Protein AF-A0A6J2KM36-F1 (afdb_monomer)

Structure (mmCIF, N/CA/C/O backbone):
data_AF-A0A6J2KM36-F1
#
_entry.id   AF-A0A6J2KM36-F1
#
loop_
_atom_site.group_PDB
_atom_site.id
_atom_site.type_symbol
_atom_site.label_atom_id
_atom_site.label_alt_id
_atom_site.label_comp_id
_atom_site.label_asym_id
_atom_site.label_entity_id
_atom_site.label_seq_id
_atom_site.pdbx_PDB_ins_code
_atom_site.Cartn_x
_atom_site.Cartn_y
_atom_site.Cartn_z
_atom_site.occupancy
_atom_site.B_iso_or_equiv
_atom_site.auth_seq_id
_atom_site.auth_comp_id
_atom_site.auth_asym_id
_atom_site.auth_atom_id
_atom_site.pdbx_PDB_model_num
ATOM 1 N N . MET A 1 1 ? 11.537 28.402 13.651 1.00 36.12 1 MET A N 1
ATOM 2 C CA . MET A 1 1 ? 11.525 27.582 14.884 1.00 36.12 1 MET A CA 1
ATOM 3 C C . MET A 1 1 ? 11.845 26.136 14.525 1.00 36.12 1 MET A C 1
ATOM 5 O O . MET A 1 1 ? 11.085 25.515 13.798 1.00 36.12 1 MET A O 1
ATOM 9 N N . ARG A 1 2 ? 13.004 25.623 14.950 1.00 32.69 2 ARG A N 1
ATOM 10 C CA . ARG A 1 2 ? 13.458 24.250 14.680 1.00 32.69 2 ARG A CA 1
ATOM 11 C C . ARG A 1 2 ? 12.928 23.368 15.813 1.00 32.69 2 ARG A C 1
ATOM 13 O O . ARG A 1 2 ? 13.371 23.542 16.944 1.00 32.69 2 ARG A O 1
ATOM 20 N N . MET A 1 3 ? 11.950 22.499 15.541 1.00 36.47 3 MET A N 1
ATOM 21 C CA . MET A 1 3 ? 11.419 21.576 16.553 1.00 36.47 3 MET A CA 1
ATOM 22 C C . MET A 1 3 ? 12.573 20.721 17.095 1.00 36.47 3 MET A C 1
ATOM 24 O O . MET A 1 3 ? 13.197 19.965 16.347 1.00 36.47 3 MET A O 1
ATOM 28 N N . LYS A 1 4 ? 12.895 20.873 18.385 1.00 36.31 4 LYS A N 1
ATOM 29 C CA . LYS A 1 4 ? 13.800 19.963 19.088 1.00 36.31 4 LYS A CA 1
ATOM 30 C C . LYS A 1 4 ? 13.079 18.619 19.170 1.00 36.31 4 LYS A C 1
ATOM 32 O O . LYS A 1 4 ? 12.134 18.476 19.932 1.00 36.31 4 LYS A O 1
ATOM 37 N N . ARG A 1 5 ? 13.494 17.653 18.349 1.00 48.47 5 ARG A N 1
ATOM 38 C CA . ARG A 1 5 ? 13.103 16.252 18.528 1.00 48.47 5 ARG A CA 1
ATOM 39 C C . ARG A 1 5 ? 13.723 15.800 19.847 1.00 48.47 5 ARG A C 1
ATOM 41 O O . ARG A 1 5 ? 14.946 15.679 19.924 1.00 48.47 5 ARG A O 1
ATOM 48 N N . GLU A 1 6 ? 12.904 15.609 20.874 1.00 46.81 6 GLU A N 1
ATOM 49 C CA . GLU A 1 6 ? 13.323 14.866 22.058 1.00 46.81 6 GLU A CA 1
ATOM 50 C C . GLU A 1 6 ? 13.788 13.491 21.580 1.00 46.81 6 GLU A C 1
ATOM 52 O O . GLU A 1 6 ? 13.043 12.744 20.946 1.00 46.81 6 GLU A O 1
ATOM 57 N N . ARG A 1 7 ? 15.074 13.197 21.785 1.00 50.12 7 ARG A N 1
ATOM 58 C CA . ARG A 1 7 ? 15.614 11.864 21.538 1.00 50.12 7 ARG A CA 1
ATOM 59 C C . ARG A 1 7 ? 15.091 10.976 22.658 1.00 50.12 7 ARG A C 1
ATOM 61 O O . ARG A 1 7 ? 15.752 10.834 23.681 1.00 50.12 7 ARG A O 1
ATOM 68 N N . SER A 1 8 ? 13.898 10.417 22.479 1.00 61.66 8 SER A N 1
ATOM 69 C CA . SER A 1 8 ? 13.465 9.257 23.253 1.00 61.66 8 SER A CA 1
ATOM 70 C C . SER A 1 8 ? 14.595 8.229 23.173 1.00 61.66 8 SER A C 1
ATOM 72 O O . SER A 1 8 ? 15.086 7.953 22.076 1.00 61.66 8 SER A O 1
ATOM 74 N N . GLN A 1 9 ? 15.086 7.753 24.321 1.00 61.28 9 GLN A N 1
ATOM 75 C CA . GLN A 1 9 ? 16.154 6.754 24.364 1.00 61.28 9 GLN A CA 1
ATOM 76 C C . GLN A 1 9 ? 15.797 5.606 23.416 1.00 61.28 9 GLN A C 1
ATOM 78 O O . GLN A 1 9 ? 14.702 5.051 23.512 1.00 61.28 9 GLN A O 1
ATOM 83 N N . CYS A 1 10 ? 16.701 5.276 22.487 1.00 57.75 10 CYS A N 1
ATOM 84 C CA . CYS A 1 10 ? 16.553 4.074 21.679 1.00 57.75 10 CYS A CA 1
ATOM 85 C C . CYS A 1 10 ? 16.536 2.887 22.640 1.00 57.75 10 CYS A C 1
ATOM 87 O O . CYS A 1 10 ? 17.570 2.537 23.208 1.00 57.75 10 CYS A O 1
ATOM 89 N N . LYS A 1 11 ? 15.354 2.310 22.853 1.00 67.69 11 LYS A N 1
ATOM 90 C CA . LYS A 1 11 ? 15.202 1.080 23.617 1.00 67.69 11 LYS A CA 1
ATOM 91 C C . LYS A 1 11 ? 15.890 -0.031 22.826 1.00 67.69 11 LYS A C 1
ATOM 93 O O . LYS A 1 11 ? 15.575 -0.251 21.660 1.00 67.69 11 LYS A O 1
ATOM 98 N N . THR A 1 12 ? 16.875 -0.676 23.435 1.00 72.69 12 THR A N 1
ATOM 99 C CA . THR A 1 12 ? 17.609 -1.808 22.858 1.00 72.69 12 THR A CA 1
ATOM 100 C C . THR A 1 12 ? 17.237 -3.063 23.641 1.00 72.69 12 THR A C 1
ATOM 102 O O . THR A 1 12 ? 17.478 -3.107 24.845 1.00 72.69 12 THR A O 1
ATOM 105 N N . GLY A 1 13 ? 16.637 -4.062 22.990 1.00 80.44 13 GLY A N 1
ATOM 106 C CA . GLY A 1 13 ? 16.165 -5.292 23.634 1.00 80.44 13 GLY A CA 1
ATOM 107 C C . GLY A 1 13 ? 15.285 -6.145 22.713 1.00 80.44 13 GLY A C 1
ATOM 108 O O . GLY A 1 13 ? 15.140 -5.834 21.531 1.00 80.44 13 GLY A O 1
ATOM 109 N N . LEU A 1 14 ? 14.718 -7.227 23.257 1.00 80.31 14 LEU A N 1
ATOM 110 C CA . LEU A 1 14 ? 13.678 -8.025 22.595 1.00 80.31 14 LEU A CA 1
ATOM 111 C C . LEU A 1 14 ? 12.381 -7.202 22.484 1.00 80.31 14 LEU A C 1
ATOM 113 O O . LEU A 1 14 ? 12.075 -6.425 23.387 1.00 80.31 14 LEU A O 1
ATOM 117 N N . LEU A 1 15 ? 11.635 -7.379 21.390 1.00 82.81 15 LEU A N 1
ATOM 118 C CA . LEU A 1 15 ? 10.385 -6.655 21.127 1.00 82.81 15 LEU A CA 1
ATOM 119 C C . LEU A 1 15 ? 9.342 -6.957 22.211 1.00 82.81 15 LEU A C 1
ATOM 121 O O . LEU A 1 15 ? 9.004 -8.119 22.437 1.00 82.81 15 LEU A O 1
ATOM 125 N N . SER A 1 16 ? 8.816 -5.913 22.856 1.00 89.19 16 SER A N 1
ATOM 126 C CA . SER A 1 16 ? 7.704 -6.063 23.801 1.00 89.19 16 SER A CA 1
ATOM 127 C C . SER A 1 16 ? 6.373 -6.250 23.066 1.00 89.19 16 SER A C 1
ATOM 129 O O . SER A 1 16 ? 6.165 -5.708 21.979 1.00 89.19 16 SER A O 1
ATOM 131 N N . VAL A 1 17 ? 5.430 -6.959 23.692 1.00 88.88 17 VAL A N 1
ATOM 132 C CA . VAL A 1 17 ? 4.047 -7.094 23.198 1.00 88.88 17 VAL A CA 1
ATOM 133 C C . VAL A 1 17 ? 3.391 -5.723 23.028 1.00 88.88 17 VAL A C 1
ATOM 135 O O . VAL A 1 17 ? 2.719 -5.477 22.028 1.00 88.88 17 VAL A O 1
ATOM 138 N N . ASP A 1 18 ? 3.647 -4.793 23.948 1.00 88.00 18 ASP A N 1
ATOM 139 C CA . ASP A 1 18 ? 3.115 -3.432 23.853 1.00 88.00 18 ASP A CA 1
ATOM 140 C C . ASP A 1 18 ? 3.700 -2.679 22.655 1.00 88.00 18 ASP A C 1
ATOM 142 O O . ASP A 1 18 ? 2.986 -1.966 21.956 1.00 88.00 18 ASP A O 1
ATOM 146 N N . GLU A 1 19 ? 4.988 -2.877 22.360 1.00 87.00 19 GLU A N 1
ATOM 147 C CA . GLU A 1 19 ? 5.639 -2.261 21.200 1.00 87.00 19 GLU A CA 1
ATOM 148 C C . GLU A 1 19 ? 5.085 -2.815 19.887 1.00 87.00 19 GLU A C 1
ATOM 150 O O . GLU A 1 19 ? 4.878 -2.052 18.940 1.00 87.00 19 GLU A O 1
ATOM 155 N N . LEU A 1 20 ? 4.801 -4.120 19.834 1.00 86.75 20 LEU A N 1
ATOM 156 C CA . LEU A 1 20 ? 4.145 -4.751 18.690 1.00 86.75 20 LEU A CA 1
ATOM 157 C C . LEU A 1 20 ? 2.728 -4.203 18.496 1.00 86.75 20 LEU A C 1
ATOM 159 O O . LEU A 1 20 ? 2.380 -3.806 17.383 1.00 86.75 20 LEU A O 1
ATOM 163 N N . ASN A 1 21 ? 1.947 -4.096 19.572 1.00 87.81 21 ASN A N 1
ATOM 164 C CA . ASN A 1 21 ? 0.590 -3.555 19.529 1.00 87.81 21 ASN A CA 1
ATOM 165 C C . ASN A 1 21 ? 0.571 -2.086 19.084 1.00 87.81 21 ASN A C 1
ATOM 167 O O . ASN A 1 21 ? -0.223 -1.712 18.219 1.00 87.81 21 ASN A O 1
ATOM 171 N N . GLU A 1 22 ? 1.467 -1.253 19.614 1.00 87.06 22 GLU A N 1
ATOM 172 C CA . GLU A 1 22 ? 1.598 0.149 19.205 1.00 87.06 22 GLU A CA 1
ATOM 173 C C . GLU A 1 22 ? 2.049 0.280 17.748 1.00 87.06 22 GLU A C 1
ATOM 175 O O . GLU A 1 22 ? 1.496 1.077 16.985 1.00 87.06 22 GLU A O 1
ATOM 180 N N . SER A 1 23 ? 2.997 -0.554 17.319 1.00 87.06 23 SER A N 1
ATOM 181 C CA . SER A 1 23 ? 3.453 -0.587 15.926 1.00 87.06 23 SER A CA 1
ATOM 182 C C . SER A 1 23 ? 2.324 -0.992 14.980 1.00 87.06 23 SER A C 1
ATOM 184 O O . SER A 1 23 ? 2.122 -0.356 13.943 1.00 87.06 23 SER A O 1
ATOM 186 N N . GLN A 1 24 ? 1.538 -2.003 15.352 1.00 87.12 24 GLN A N 1
ATOM 187 C CA . GLN A 1 24 ? 0.377 -2.445 14.589 1.00 87.12 24 GLN A CA 1
ATOM 188 C C . GLN A 1 24 ? -0.686 -1.344 14.497 1.00 87.12 24 GLN A C 1
ATOM 190 O O . GLN A 1 24 ? -1.179 -1.052 13.406 1.00 87.12 24 GLN A O 1
ATOM 195 N N . ARG A 1 25 ? -1.007 -0.671 15.608 1.00 88.75 25 ARG A N 1
ATOM 196 C CA . ARG A 1 25 ? -1.939 0.472 15.626 1.00 88.75 25 ARG A CA 1
ATOM 197 C C . ARG A 1 25 ? -1.461 1.600 14.715 1.00 88.75 25 ARG A C 1
ATOM 199 O O . ARG A 1 25 ? -2.254 2.158 13.955 1.00 88.75 25 ARG A O 1
ATOM 206 N N . LEU A 1 26 ? -0.165 1.908 14.744 1.00 87.31 26 LEU A N 1
ATOM 207 C CA . LEU A 1 26 ? 0.443 2.942 13.910 1.00 87.31 26 LEU A CA 1
ATOM 208 C C . LEU A 1 26 ? 0.348 2.589 12.420 1.00 87.31 26 LEU A C 1
ATOM 210 O O . LEU A 1 26 ? -0.045 3.437 11.617 1.00 87.31 26 LEU A O 1
ATOM 214 N N . LEU A 1 27 ? 0.643 1.340 12.053 1.00 85.19 27 LEU A N 1
ATOM 215 C CA . LEU A 1 27 ? 0.504 0.842 10.681 1.00 85.19 27 LEU A CA 1
ATOM 216 C C . LEU A 1 27 ? -0.923 1.000 10.163 1.00 85.19 27 LEU A C 1
ATOM 218 O O . LEU A 1 27 ? -1.142 1.529 9.073 1.00 85.19 27 LEU A O 1
ATOM 222 N N . VAL A 1 28 ? -1.895 0.586 10.972 1.00 88.62 28 VAL A N 1
ATOM 223 C CA . VAL A 1 28 ? -3.312 0.676 10.627 1.00 88.62 28 VAL A CA 1
ATOM 224 C C . VAL A 1 28 ? -3.746 2.131 10.462 1.00 88.62 28 VAL A C 1
ATOM 226 O O . VAL A 1 28 ? -4.392 2.477 9.472 1.00 88.62 28 VAL A O 1
ATOM 229 N N . LYS A 1 29 ? -3.327 3.012 11.372 1.00 87.56 29 LYS A N 1
ATOM 230 C CA . LYS A 1 29 ? -3.597 4.448 11.279 1.00 87.56 29 LYS A CA 1
ATOM 231 C C . LYS A 1 29 ? -3.018 5.059 10.002 1.00 87.56 29 LYS A C 1
ATOM 233 O O . LYS A 1 29 ? -3.714 5.805 9.318 1.00 87.56 29 LYS A O 1
ATOM 238 N N . LEU A 1 30 ? -1.779 4.721 9.640 1.00 85.12 30 LEU A N 1
ATOM 239 C CA . LEU A 1 30 ? -1.164 5.189 8.393 1.00 85.12 30 LEU A CA 1
ATOM 240 C C . LEU A 1 30 ? -1.912 4.678 7.155 1.00 85.12 30 LEU A C 1
ATOM 242 O O . LEU A 1 30 ? -2.163 5.459 6.236 1.00 85.12 30 LEU A O 1
ATOM 246 N N . ALA A 1 31 ? -2.319 3.404 7.139 1.00 84.81 31 ALA A N 1
ATOM 247 C CA . ALA A 1 31 ? -3.114 2.828 6.051 1.00 84.81 31 ALA A CA 1
ATOM 248 C C . ALA A 1 31 ? -4.449 3.567 5.861 1.00 84.81 31 ALA A C 1
ATOM 250 O O . ALA A 1 31 ? -4.847 3.892 4.737 1.00 84.81 31 ALA A O 1
ATOM 251 N N . GLN A 1 32 ? -5.120 3.878 6.972 1.00 88.00 32 GLN A N 1
ATOM 252 C CA . GLN A 1 32 ? -6.375 4.621 6.972 1.00 88.00 32 GLN A CA 1
ATOM 253 C C . GLN A 1 32 ? -6.194 6.070 6.537 1.00 88.00 32 GLN A C 1
ATOM 255 O O . GLN A 1 32 ? -6.994 6.565 5.751 1.00 88.00 32 GLN A O 1
ATOM 260 N N . MET A 1 33 ? -5.139 6.748 6.988 1.00 84.19 33 MET A N 1
ATOM 261 C CA . MET A 1 33 ? -4.838 8.109 6.544 1.00 84.19 33 MET A CA 1
ATOM 262 C C . MET A 1 33 ? -4.532 8.167 5.046 1.00 84.19 33 MET A C 1
ATOM 264 O O . MET A 1 33 ? -4.924 9.124 4.386 1.00 84.19 33 MET A O 1
ATOM 268 N N . HIS A 1 34 ? -3.871 7.144 4.502 1.00 80.62 34 HIS A N 1
ATOM 269 C CA . HIS A 1 34 ? -3.590 7.058 3.072 1.00 80.62 34 HIS A CA 1
ATOM 270 C C . HIS A 1 34 ? -4.866 6.846 2.242 1.00 80.62 34 HIS A C 1
ATOM 272 O O . HIS A 1 34 ? -5.065 7.511 1.229 1.00 80.62 34 HIS A O 1
ATOM 278 N N . SER A 1 35 ? -5.744 5.940 2.679 1.00 80.50 35 SER A N 1
ATOM 279 C CA . SER A 1 35 ? -6.896 5.498 1.876 1.00 80.50 35 SER A CA 1
ATOM 280 C C . SER A 1 35 ? -8.179 6.292 2.141 1.00 80.50 35 SER A C 1
ATOM 282 O O . SER A 1 35 ? -9.055 6.382 1.282 1.00 80.50 35 SER A O 1
ATOM 284 N N . PHE A 1 36 ? -8.300 6.870 3.336 1.00 83.19 36 PHE A N 1
ATOM 285 C CA . PHE A 1 36 ? -9.501 7.520 3.856 1.00 83.19 36 PHE A CA 1
ATOM 286 C C . PHE A 1 36 ? -9.187 8.884 4.496 1.00 83.19 36 PHE A C 1
ATOM 288 O O . PHE A 1 36 ? -9.822 9.264 5.481 1.00 83.19 36 PHE A O 1
ATOM 295 N N . SER A 1 37 ? -8.237 9.644 3.936 1.00 84.56 37 SER A N 1
ATOM 296 C CA . SER A 1 37 ? -7.848 10.978 4.432 1.00 84.56 37 SER A CA 1
ATOM 297 C C . SER A 1 37 ? -9.047 11.903 4.663 1.00 84.56 37 SER A C 1
ATOM 299 O O . SER A 1 37 ? -9.163 12.525 5.717 1.00 84.56 37 SER A O 1
ATOM 301 N N . ASP A 1 38 ? -9.973 11.946 3.700 1.00 85.25 38 ASP A N 1
ATOM 302 C CA . ASP A 1 38 ? -11.167 12.795 3.753 1.00 85.25 38 ASP A CA 1
ATOM 303 C C . ASP A 1 38 ? -12.110 12.367 4.885 1.00 85.25 38 ASP A C 1
ATOM 305 O O . ASP A 1 38 ? -12.673 13.204 5.585 1.00 85.25 38 ASP A O 1
ATOM 309 N N . VAL A 1 39 ? -12.269 11.052 5.083 1.00 86.69 39 VAL A N 1
ATOM 310 C CA . VAL A 1 39 ? -13.107 10.488 6.153 1.00 86.69 39 VAL A CA 1
ATOM 311 C C . VAL A 1 39 ? -12.507 10.844 7.507 1.00 86.69 39 VAL A C 1
ATOM 313 O O . VAL A 1 39 ? -13.230 11.293 8.391 1.00 86.69 39 VAL A O 1
ATOM 316 N N . HIS A 1 40 ? -11.190 10.684 7.656 1.00 88.06 40 HIS A N 1
ATOM 317 C CA . HIS A 1 40 ? -10.473 11.015 8.885 1.00 88.06 40 HIS A CA 1
ATOM 318 C C . HIS A 1 40 ? -10.653 12.493 9.244 1.00 88.06 40 HIS A C 1
ATOM 320 O O . HIS A 1 40 ? -11.103 12.806 10.345 1.00 88.06 40 HIS A O 1
ATOM 326 N N . TYR A 1 41 ? -10.439 13.388 8.273 1.00 88.06 41 TYR A N 1
ATOM 327 C CA . TYR A 1 41 ? -10.651 14.825 8.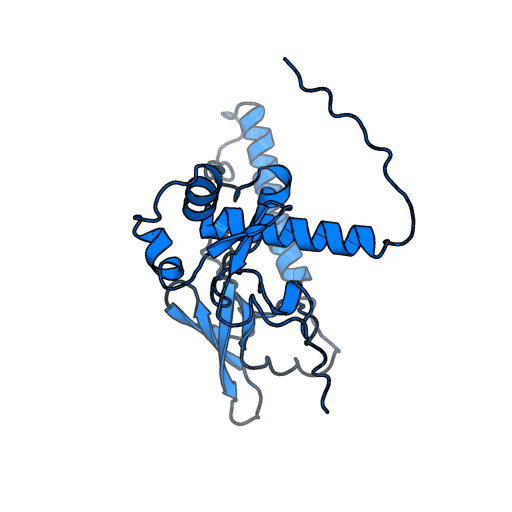440 1.00 88.06 41 TYR A CA 1
ATOM 328 C C . TYR A 1 41 ? -12.099 15.166 8.823 1.00 88.06 41 TYR A C 1
ATOM 330 O O . TYR A 1 41 ? -12.331 15.959 9.738 1.00 88.06 41 TYR A O 1
ATOM 338 N N . CYS A 1 42 ? -13.089 14.567 8.157 1.00 88.12 42 CYS A N 1
ATOM 339 C CA . CYS A 1 42 ? -14.493 14.806 8.480 1.00 88.12 42 CYS A CA 1
ATOM 340 C C . CYS A 1 42 ? -14.851 14.323 9.890 1.00 88.12 42 CYS A C 1
ATOM 342 O O . CYS A 1 42 ? -15.510 15.056 10.622 1.00 88.12 42 CYS A O 1
ATOM 344 N N . LEU A 1 43 ? -14.396 13.134 10.296 1.00 88.38 43 LEU A N 1
ATOM 345 C CA . LEU A 1 43 ? -14.679 12.587 11.625 1.00 88.38 43 LEU A CA 1
ATOM 346 C C . LEU A 1 43 ? -14.009 13.401 12.737 1.00 88.38 43 LEU A C 1
ATOM 348 O O . LEU A 1 43 ? -14.653 13.681 13.746 1.00 88.38 43 LEU A O 1
ATOM 352 N N . GLN A 1 44 ? -12.765 13.846 12.537 1.00 89.62 44 GLN A N 1
ATOM 353 C CA . GLN A 1 44 ? -12.072 14.716 13.494 1.00 89.62 44 GLN A CA 1
ATOM 354 C C . GLN A 1 44 ? -12.808 16.044 13.707 1.00 89.62 44 GLN A C 1
ATOM 356 O O . GLN A 1 44 ? -12.934 16.509 14.837 1.00 89.62 44 GLN A O 1
ATOM 361 N N . ASN A 1 45 ? -13.338 16.632 12.632 1.00 88.06 45 ASN A N 1
ATOM 362 C CA . ASN A 1 45 ? -14.050 17.911 12.677 1.00 88.06 45 ASN A CA 1
ATOM 363 C C . ASN A 1 45 ? -15.572 17.765 12.879 1.00 88.06 45 ASN A C 1
ATOM 365 O O . ASN A 1 45 ? -16.290 18.760 12.808 1.00 88.06 45 ASN A O 1
ATOM 369 N N . LYS A 1 46 ? -16.080 16.542 13.108 1.00 84.94 46 LYS A N 1
ATOM 370 C CA . LYS A 1 46 ? -17.520 16.220 13.211 1.00 84.94 46 LYS A CA 1
ATOM 371 C C . LYS A 1 46 ? -18.352 16.729 12.020 1.00 84.94 46 LYS A C 1
ATOM 373 O O . LYS A 1 46 ? -19.516 17.101 12.165 1.00 84.94 46 LYS A O 1
ATOM 378 N N . LEU A 1 47 ? -17.751 16.748 10.833 1.00 84.56 47 LEU A N 1
ATOM 379 C CA . LEU A 1 47 ? -18.386 17.168 9.588 1.00 84.56 47 LEU A CA 1
ATOM 380 C C . LEU A 1 47 ? -19.141 15.997 8.938 1.00 84.56 47 LEU A C 1
ATOM 382 O O . LEU A 1 47 ? -18.692 14.850 9.010 1.00 84.56 47 LEU A O 1
ATOM 386 N N . PRO A 1 48 ? -20.264 16.262 8.249 1.00 79.19 48 PRO A N 1
ATOM 387 C CA . PRO A 1 48 ? -21.022 15.221 7.570 1.00 79.19 48 PRO A CA 1
ATOM 388 C C . PRO A 1 48 ? -20.231 14.637 6.391 1.00 79.19 48 PRO A C 1
ATOM 390 O O . PRO A 1 48 ? -19.724 15.366 5.537 1.00 79.19 48 PRO A O 1
ATOM 393 N N . LEU A 1 49 ? -20.186 13.306 6.307 1.00 78.06 49 LEU A N 1
ATOM 394 C CA . LEU A 1 49 ? -19.585 12.576 5.192 1.00 78.06 49 LEU A CA 1
ATOM 395 C C . LEU A 1 49 ? -20.455 12.782 3.936 1.00 78.06 49 LEU A C 1
ATOM 397 O O . LEU A 1 49 ? -21.519 12.187 3.812 1.00 78.06 49 LEU A O 1
ATOM 401 N N . LYS A 1 50 ? -20.046 13.662 3.014 1.00 69.50 50 LYS A N 1
ATOM 402 C CA . LYS A 1 50 ? -20.809 13.972 1.780 1.00 69.50 50 LYS A CA 1
ATOM 403 C C . LYS A 1 50 ? -20.038 13.719 0.478 1.00 69.50 50 LYS A C 1
ATOM 405 O O . LYS A 1 50 ? -20.607 13.831 -0.607 1.00 69.50 50 LYS A O 1
ATOM 410 N N . ASN A 1 51 ? -18.754 13.375 0.552 1.00 65.44 51 ASN A N 1
ATOM 411 C CA . ASN A 1 51 ? -17.875 13.331 -0.618 1.00 65.44 51 ASN A CA 1
ATOM 412 C C . ASN A 1 51 ? -18.027 12.034 -1.435 1.00 65.44 51 ASN A C 1
ATOM 414 O O . ASN A 1 51 ? -18.417 10.980 -0.936 1.00 65.44 51 ASN A O 1
ATOM 418 N N . LYS A 1 52 ? -17.650 12.077 -2.723 1.00 62.81 52 LYS A N 1
ATOM 419 C CA . LYS A 1 52 ? -17.640 10.883 -3.597 1.00 62.81 52 LYS A CA 1
ATOM 420 C C . LYS A 1 52 ? -16.772 9.756 -3.014 1.00 62.81 52 LYS A C 1
ATOM 422 O O . LYS A 1 52 ? -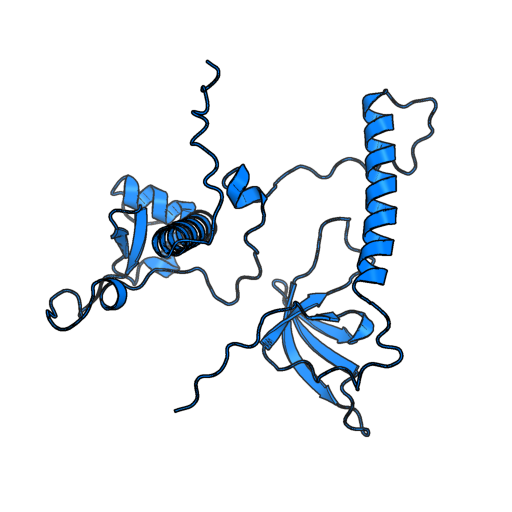17.175 8.598 -3.075 1.00 62.81 52 LYS A O 1
ATOM 427 N N . ASN A 1 53 ? -15.647 10.109 -2.387 1.00 62.12 53 ASN A N 1
ATOM 428 C CA . ASN A 1 53 ? -14.723 9.174 -1.737 1.00 62.12 53 ASN A CA 1
ATOM 429 C C . ASN A 1 53 ? -15.303 8.537 -0.465 1.00 62.12 53 ASN A C 1
ATOM 431 O O . ASN A 1 53 ? -14.930 7.419 -0.120 1.00 62.12 53 ASN A O 1
ATOM 435 N N . THR A 1 54 ? -16.256 9.198 0.205 1.00 66.50 54 THR A N 1
ATOM 436 C CA . THR A 1 54 ? -16.883 8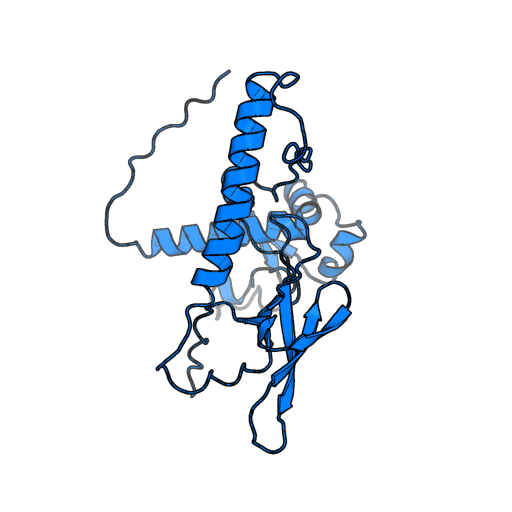.678 1.427 1.00 66.50 54 THR A CA 1
ATOM 437 C C . THR A 1 54 ? -18.038 7.728 1.129 1.00 66.50 54 THR A C 1
ATOM 439 O O . THR A 1 54 ? -18.467 7.027 2.038 1.00 66.50 54 THR A O 1
ATOM 442 N N . LYS A 1 55 ? -18.513 7.628 -0.127 1.00 69.12 55 LYS A N 1
ATOM 443 C CA . LYS A 1 55 ? -19.648 6.765 -0.521 1.00 69.12 55 LYS A CA 1
ATOM 444 C C . LYS A 1 55 ? -19.508 5.307 -0.085 1.00 69.12 55 LYS A C 1
ATOM 446 O O . LYS A 1 55 ? -20.506 4.707 0.292 1.00 69.12 55 LYS A O 1
ATOM 451 N N . ARG A 1 56 ? -18.285 4.763 -0.089 1.00 69.19 56 ARG A N 1
ATOM 452 C CA . ARG A 1 56 ? -17.994 3.391 0.376 1.00 69.19 56 ARG A CA 1
ATOM 453 C C . ARG A 1 56 ? -18.239 3.195 1.876 1.00 69.19 56 ARG A C 1
ATOM 455 O O . ARG A 1 56 ? -18.486 2.081 2.310 1.00 69.19 56 ARG A O 1
ATOM 462 N N . VAL A 1 57 ? -18.184 4.280 2.642 1.00 76.31 57 VAL A N 1
ATOM 463 C CA . VAL A 1 57 ? -18.259 4.296 4.106 1.00 76.31 57 VAL A CA 1
ATOM 464 C C . VAL A 1 57 ? -19.618 4.816 4.599 1.00 76.31 57 VAL A C 1
ATOM 466 O O . VAL A 1 57 ? -19.983 4.567 5.738 1.00 76.31 57 VAL A O 1
ATOM 469 N N . LEU A 1 58 ? -20.416 5.471 3.741 1.00 73.00 58 LEU A N 1
ATOM 470 C CA . LEU A 1 58 ? -21.736 6.028 4.096 1.00 73.00 58 LEU A CA 1
ATOM 471 C C . LEU A 1 58 ? -22.749 4.990 4.594 1.00 73.00 58 LEU A C 1
ATOM 473 O O . LEU A 1 58 ? -23.640 5.338 5.359 1.00 73.00 58 LEU A O 1
ATOM 477 N N . GLY A 1 59 ? -22.636 3.737 4.147 1.00 75.38 59 GLY A N 1
ATOM 478 C CA . GLY A 1 59 ? -23.500 2.642 4.604 1.00 75.38 59 GLY A CA 1
ATOM 479 C C . GLY A 1 59 ? -23.085 2.042 5.950 1.00 75.38 59 GLY A C 1
ATOM 480 O O . GLY A 1 59 ? -23.769 1.159 6.460 1.00 75.38 59 GLY A O 1
ATOM 481 N N . LEU A 1 60 ? -21.961 2.490 6.512 1.00 82.62 60 LEU A N 1
ATOM 482 C CA . LEU A 1 60 ? -21.403 2.001 7.765 1.00 82.62 60 LEU A CA 1
ATOM 483 C C . LEU A 1 60 ? -21.536 3.083 8.840 1.00 82.62 60 LEU A C 1
ATOM 485 O O . LEU A 1 60 ? -21.385 4.273 8.567 1.00 82.62 60 LEU A O 1
ATOM 489 N N . ASN A 1 61 ? -21.782 2.673 10.084 1.00 85.38 61 ASN A N 1
ATOM 490 C CA . ASN A 1 61 ? -21.726 3.597 11.211 1.00 85.38 61 ASN A CA 1
ATOM 491 C C . ASN A 1 61 ? -20.267 3.746 11.651 1.00 85.38 61 ASN A C 1
ATOM 493 O O . ASN A 1 61 ? -19.760 2.899 12.377 1.00 85.38 61 ASN A O 1
ATOM 497 N N . VAL A 1 62 ? -19.569 4.765 11.162 1.00 89.38 62 VAL A N 1
ATOM 498 C CA . VAL A 1 62 ? -18.118 4.890 11.344 1.00 89.38 62 VAL A CA 1
ATOM 499 C C . VAL A 1 62 ? -17.760 5.975 12.346 1.00 89.38 62 VAL A C 1
ATOM 501 O O . VAL A 1 62 ? -18.304 7.075 12.301 1.00 89.38 62 VAL A O 1
ATOM 504 N N . PHE A 1 63 ? -16.812 5.668 13.231 1.00 90.00 63 PHE A N 1
ATOM 505 C CA . PHE A 1 63 ? -16.333 6.576 14.269 1.00 90.00 63 PHE A CA 1
ATOM 506 C C . PHE A 1 63 ? -14.819 6.438 14.484 1.00 90.00 63 PHE A C 1
ATOM 508 O O . PHE A 1 63 ? -14.198 5.483 14.013 1.00 90.00 63 PHE A O 1
ATOM 515 N N . LEU A 1 64 ? -14.221 7.414 15.170 1.00 91.00 64 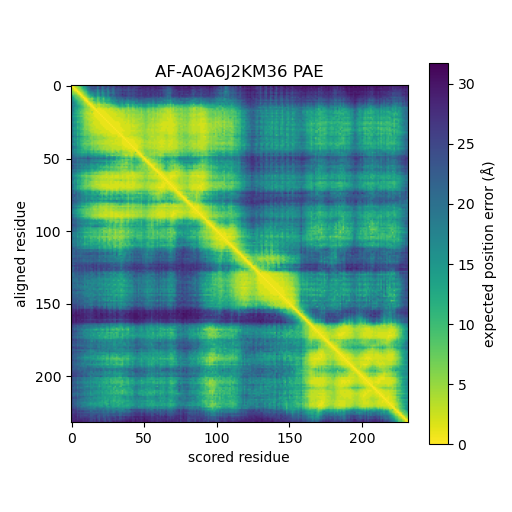LEU A N 1
ATOM 516 C CA . LEU A 1 64 ? -12.821 7.370 15.595 1.00 91.00 64 LEU A CA 1
ATOM 517 C C . LEU A 1 64 ? -12.732 6.854 17.030 1.00 91.00 64 LEU A C 1
ATOM 519 O O . LEU A 1 64 ? -13.468 7.326 17.896 1.00 91.00 64 LEU A O 1
ATOM 523 N N . ASP A 1 65 ? -11.830 5.906 17.269 1.00 90.00 65 ASP A N 1
ATOM 524 C CA . ASP A 1 65 ? -11.487 5.462 18.620 1.00 90.00 65 ASP A CA 1
ATOM 525 C C . ASP A 1 65 ? -10.500 6.419 19.319 1.00 90.00 65 ASP A C 1
ATOM 527 O O . ASP A 1 65 ? -10.052 7.420 18.750 1.00 90.00 65 ASP A O 1
ATOM 531 N N . GLU A 1 66 ? -10.131 6.090 20.559 1.00 90.31 66 GLU A N 1
ATOM 532 C CA . GLU A 1 66 ? -9.179 6.851 21.385 1.00 90.31 66 GLU A CA 1
ATOM 533 C C . GLU A 1 66 ? -7.803 7.036 20.715 1.00 90.31 66 GLU A C 1
ATOM 535 O O . GLU A 1 66 ? -7.102 8.017 20.962 1.00 90.31 66 GLU A O 1
ATOM 540 N N . HIS A 1 67 ? -7.433 6.137 19.799 1.00 87.94 67 HIS A N 1
ATOM 541 C CA . HIS A 1 67 ? -6.151 6.134 19.096 1.00 87.94 67 HIS A CA 1
ATOM 542 C C . HIS A 1 67 ? -6.229 6.832 17.720 1.00 87.94 67 HIS A C 1
ATOM 544 O O . HIS A 1 67 ? -5.230 6.909 16.990 1.00 87.94 67 HIS A O 1
ATOM 550 N N . ASN A 1 68 ? -7.377 7.440 17.386 1.00 88.25 68 ASN A N 1
ATOM 551 C CA . ASN A 1 68 ? -7.713 8.018 16.078 1.00 88.25 68 ASN A CA 1
ATOM 552 C C . ASN A 1 68 ? -7.716 6.993 14.932 1.00 88.25 68 ASN A C 1
ATOM 554 O O . ASN A 1 68 ? -7.375 7.340 13.794 1.00 88.25 68 ASN A O 1
ATOM 558 N N . ILE A 1 69 ? -8.081 5.750 15.229 1.00 90.44 69 ILE A N 1
ATOM 559 C CA . ILE A 1 69 ? -8.306 4.694 14.248 1.00 90.44 69 ILE A CA 1
ATOM 560 C C . ILE A 1 69 ? -9.794 4.672 13.904 1.00 90.44 69 ILE A C 1
ATOM 562 O O . ILE A 1 69 ? -10.668 4.741 14.768 1.00 90.44 69 ILE A O 1
ATOM 566 N N . ILE A 1 70 ? -10.081 4.580 12.612 1.00 90.38 70 ILE A N 1
ATOM 567 C CA . ILE A 1 70 ? -11.434 4.491 12.079 1.00 90.38 70 ILE A CA 1
ATOM 568 C C . ILE A 1 70 ? -11.981 3.086 12.357 1.00 90.38 70 ILE A C 1
ATOM 570 O O . ILE A 1 70 ? -11.438 2.090 11.870 1.00 90.38 70 ILE A O 1
ATOM 574 N N . ARG A 1 71 ? -13.070 3.001 13.118 1.00 91.38 71 ARG A N 1
ATOM 575 C CA . ARG A 1 71 ? -13.765 1.749 13.443 1.00 91.38 71 ARG A CA 1
ATOM 576 C C . ARG A 1 71 ? -15.206 1.777 12.975 1.00 91.38 71 ARG A C 1
ATOM 578 O O . ARG A 1 71 ? -15.805 2.838 12.792 1.00 91.38 71 ARG A O 1
ATOM 585 N N . VAL A 1 72 ? -15.761 0.585 12.790 1.00 90.31 72 VAL A N 1
ATOM 586 C CA . VAL A 1 72 ? -17.154 0.396 12.393 1.00 90.31 72 VAL A CA 1
ATOM 587 C C . VAL A 1 72 ? -17.981 -0.003 13.613 1.00 90.31 72 VAL A C 1
ATOM 589 O O . VAL A 1 72 ? -17.679 -0.964 14.312 1.00 90.31 72 VAL A O 1
ATOM 592 N N . GLY A 1 73 ? -19.036 0.753 13.881 1.00 84.94 73 GLY A N 1
ATOM 593 C CA . GLY A 1 73 ? -20.090 0.430 14.830 1.00 84.94 73 GLY A CA 1
ATOM 594 C C . GLY A 1 73 ? -21.205 -0.387 14.179 1.00 84.94 73 GLY A C 1
ATOM 595 O O . GLY A 1 73 ? -21.406 -0.366 12.964 1.00 84.94 73 GLY A O 1
ATOM 596 N N . GLY A 1 74 ? -21.971 -1.101 14.999 1.00 83.38 74 GLY A N 1
ATOM 597 C CA . GLY A 1 74 ? -23.060 -1.941 14.514 1.00 83.38 74 GLY A CA 1
ATOM 598 C C . GLY A 1 74 ? -23.942 -2.480 15.632 1.00 83.38 74 GLY A C 1
ATOM 599 O O . GLY A 1 74 ? -23.906 -2.009 16.768 1.00 83.38 74 GLY A O 1
ATOM 600 N N . ARG A 1 75 ? -24.731 -3.506 15.302 1.00 75.56 75 ARG A N 1
ATOM 601 C CA . ARG A 1 75 ? -25.742 -4.105 16.194 1.00 75.56 75 ARG A CA 1
ATOM 602 C C . ARG A 1 75 ? -25.151 -4.756 17.453 1.00 75.56 75 ARG A C 1
ATOM 604 O O . ARG A 1 75 ? -25.846 -4.872 18.453 1.00 75.56 75 ARG A O 1
ATOM 611 N N . LEU A 1 76 ? -23.873 -5.143 17.421 1.00 78.62 76 LEU A N 1
ATOM 612 C CA . LEU A 1 76 ? -23.172 -5.776 18.546 1.00 78.62 76 LEU A CA 1
ATOM 613 C C . LEU A 1 76 ? -22.715 -4.794 19.638 1.00 78.62 76 LEU A C 1
ATOM 615 O O . LEU A 1 76 ? -22.218 -5.248 20.668 1.00 78.62 76 LEU A O 1
ATOM 619 N N . GLY A 1 77 ? -22.902 -3.479 19.466 1.00 73.50 77 GLY A N 1
ATOM 620 C CA . GLY A 1 77 ? -22.404 -2.471 20.413 1.00 73.50 77 GLY A CA 1
ATOM 621 C C . GLY A 1 77 ? -22.886 -2.660 21.859 1.00 73.50 77 GLY A C 1
ATOM 622 O O . GLY A 1 77 ? -22.120 -2.431 22.788 1.00 73.50 77 GLY A O 1
ATOM 623 N N . ASN A 1 78 ? -24.104 -3.177 22.055 1.00 74.81 78 ASN A N 1
ATOM 624 C CA . ASN A 1 78 ? -24.706 -3.345 23.386 1.00 74.81 78 ASN A CA 1
ATOM 625 C C . ASN A 1 78 ? -24.454 -4.724 24.020 1.00 74.81 78 ASN A C 1
ATOM 627 O O . ASN A 1 78 ? -24.897 -4.983 25.136 1.00 74.81 78 ASN A O 1
ATOM 631 N N . SER A 1 79 ? -23.783 -5.640 23.317 1.00 79.31 79 SER A N 1
ATOM 632 C CA . SER A 1 79 ? -23.575 -7.003 23.816 1.00 79.31 79 SER A CA 1
ATOM 633 C C . SER A 1 79 ? -22.444 -7.032 24.850 1.00 79.31 79 SER A C 1
ATOM 635 O O . SER A 1 79 ? -21.309 -6.710 24.540 1.00 79.31 79 SER A O 1
ATOM 637 N N . SER A 1 80 ? -22.688 -7.420 26.099 1.00 75.94 80 SER A N 1
ATOM 638 C CA . SER A 1 80 ? -21.625 -7.497 27.121 1.00 75.94 80 SER A CA 1
ATOM 639 C C . SER A 1 80 ? -20.650 -8.664 26.897 1.00 75.94 80 SER A C 1
ATOM 641 O O . SER A 1 80 ? -19.540 -8.638 27.414 1.00 75.94 80 SER A O 1
ATOM 643 N N . SER A 1 81 ? -21.026 -9.646 26.070 1.00 82.06 81 SER A N 1
ATOM 644 C CA . SER A 1 81 ? -20.299 -10.911 25.884 1.00 82.06 81 SER A CA 1
ATOM 645 C C . SER A 1 81 ? -19.023 -10.836 25.029 1.00 82.06 81 SER A C 1
ATOM 647 O O . SER A 1 81 ? -18.300 -11.826 24.957 1.00 82.06 81 SER A O 1
ATOM 649 N N . PHE A 1 82 ? -18.740 -9.720 24.348 1.00 78.31 82 PHE A N 1
ATOM 650 C CA . PHE A 1 82 ? -17.604 -9.622 23.419 1.00 78.31 82 PHE A CA 1
ATOM 651 C C . PHE A 1 82 ? -16.609 -8.519 23.803 1.00 78.31 82 PHE A C 1
ATOM 653 O O . PHE A 1 82 ? -16.993 -7.469 24.324 1.00 78.31 82 PHE A O 1
ATOM 660 N N . GLN A 1 83 ? -15.330 -8.749 23.494 1.00 83.38 83 GLN A N 1
ATOM 661 C CA . GLN A 1 83 ? -14.260 -7.755 23.621 1.00 83.38 83 GLN A CA 1
ATOM 662 C C . GLN A 1 83 ? -14.448 -6.589 22.634 1.00 83.38 83 GLN A C 1
ATOM 664 O O . GLN A 1 83 ? -15.135 -6.722 21.614 1.00 83.38 83 GLN A O 1
ATOM 669 N N . TYR A 1 84 ? -13.848 -5.439 22.952 1.00 85.12 84 TYR A N 1
ATOM 670 C CA . TYR A 1 84 ? -14.016 -4.184 22.214 1.00 85.12 84 TYR A CA 1
ATOM 671 C C . TYR A 1 84 ? -13.627 -4.319 20.734 1.00 85.12 84 TYR A C 1
ATOM 673 O O . TYR A 1 84 ? -14.370 -3.896 19.850 1.00 85.12 84 TYR A O 1
ATOM 681 N N . GLU A 1 85 ? -12.518 -4.997 20.454 1.00 84.31 85 GLU A N 1
ATOM 682 C CA . GLU A 1 85 ? -11.967 -5.218 19.116 1.00 84.31 85 GLU A CA 1
ATOM 683 C C . GLU A 1 85 ? -12.938 -5.991 18.219 1.00 84.31 85 GLU A C 1
ATOM 685 O O . GLU A 1 85 ? -13.068 -5.687 17.034 1.00 84.31 85 GLU A O 1
ATOM 690 N N . LYS A 1 86 ? -13.664 -6.954 18.798 1.00 84.69 86 LYS A N 1
ATOM 691 C CA . LYS A 1 86 ? -14.657 -7.770 18.088 1.00 84.69 86 LYS A CA 1
ATOM 692 C C . LYS A 1 86 ? -15.960 -7.009 17.839 1.00 84.69 86 LYS A C 1
ATOM 694 O O . LYS A 1 86 ? -16.623 -7.235 16.830 1.00 84.69 86 LYS A O 1
ATOM 699 N N . LYS A 1 87 ? -16.333 -6.103 18.747 1.00 86.88 87 LYS A N 1
ATOM 700 C CA . LYS A 1 87 ? -17.518 -5.236 18.608 1.00 86.88 87 LYS A CA 1
ATOM 701 C C . LYS A 1 87 ? -17.317 -4.138 17.577 1.00 86.88 87 LYS A C 1
ATOM 703 O O . LYS A 1 87 ? -18.262 -3.771 16.879 1.00 86.88 87 LYS A O 1
ATOM 708 N N . HIS A 1 88 ? -16.100 -3.609 17.529 1.00 89.19 88 HIS A N 1
ATOM 709 C CA . HIS A 1 88 ? -15.736 -2.442 16.747 1.00 89.19 88 HIS A CA 1
ATOM 710 C C . HIS A 1 88 ? -14.569 -2.783 15.821 1.00 89.19 88 HIS A C 1
ATOM 712 O O . HIS A 1 88 ? -13.433 -2.363 16.080 1.00 89.19 88 HIS A O 1
ATOM 718 N N . PRO A 1 89 ? -14.820 -3.558 14.749 1.00 90.00 89 PRO A N 1
ATOM 719 C CA . PRO A 1 89 ? -13.778 -3.927 13.808 1.00 90.00 89 PRO A CA 1
ATOM 720 C C . PRO A 1 89 ? -13.173 -2.684 13.155 1.00 90.00 89 PRO A C 1
ATOM 722 O O . PRO A 1 89 ? -13.845 -1.671 12.920 1.00 90.00 89 PRO A O 1
ATOM 725 N N . ILE A 1 90 ? -11.876 -2.770 12.874 1.00 90.94 90 ILE A N 1
ATOM 726 C CA . ILE A 1 90 ? -11.133 -1.682 12.252 1.00 90.94 90 ILE A CA 1
ATOM 727 C C . ILE A 1 90 ? -11.464 -1.622 10.760 1.00 90.94 90 ILE A C 1
ATOM 729 O O . ILE A 1 90 ? -11.471 -2.644 10.075 1.00 90.94 90 ILE A O 1
ATOM 733 N N . LEU A 1 91 ? -11.715 -0.417 10.245 1.00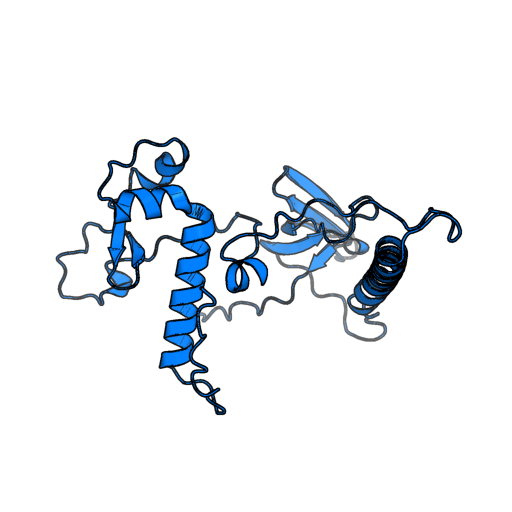 87.50 91 LEU A N 1
ATOM 734 C CA . LEU A 1 91 ? -11.949 -0.215 8.821 1.00 87.50 91 LEU A CA 1
ATOM 735 C C . LEU A 1 91 ? -10.613 -0.192 8.067 1.00 87.50 91 LEU A C 1
ATOM 737 O O . LEU A 1 91 ? -9.871 0.787 8.142 1.00 87.50 91 LEU A O 1
ATOM 741 N N . LEU A 1 92 ? -10.306 -1.253 7.330 1.00 82.81 92 LEU A N 1
ATOM 742 C CA . LEU A 1 92 ? -9.128 -1.320 6.464 1.00 82.81 92 LEU A CA 1
ATOM 743 C C . LEU A 1 92 ? -9.470 -0.951 5.014 1.00 82.81 92 LEU A C 1
ATOM 745 O O . LEU A 1 92 ? -10.631 -0.928 4.603 1.00 82.81 92 LEU A O 1
ATOM 749 N N . CYS A 1 93 ? -8.434 -0.606 4.254 1.00 75.69 93 CYS A N 1
ATOM 750 C CA . CYS A 1 93 ? -8.516 -0.397 2.814 1.00 75.69 93 CYS A CA 1
ATOM 751 C C . CYS A 1 93 ? -8.820 -1.704 2.066 1.00 75.69 93 CYS A C 1
ATOM 753 O O . CYS A 1 93 ? -8.681 -2.795 2.615 1.00 75.69 93 CYS A O 1
ATOM 755 N N . ASP A 1 94 ? -9.267 -1.576 0.815 1.00 72.88 94 ASP A N 1
ATOM 756 C CA . ASP A 1 94 ? -9.642 -2.712 -0.030 1.00 72.88 94 ASP A CA 1
ATOM 757 C C . ASP A 1 94 ? -8.462 -3.702 -0.151 1.00 72.88 94 ASP A C 1
ATOM 759 O O . ASP A 1 94 ? -7.369 -3.277 -0.536 1.00 72.88 94 ASP A O 1
ATOM 763 N N . PRO A 1 95 ? -8.641 -5.005 0.147 1.00 67.00 95 PRO A N 1
ATOM 764 C CA . PRO A 1 95 ? -7.583 -6.008 -0.002 1.00 67.00 95 PRO A CA 1
ATOM 765 C C . PRO A 1 95 ? -7.070 -6.142 -1.446 1.00 67.00 95 PRO A C 1
ATOM 767 O O . PRO A 1 95 ? -5.987 -6.689 -1.670 1.00 67.00 95 PRO A O 1
ATOM 770 N N . HIS A 1 96 ? -7.819 -5.648 -2.435 1.00 65.69 96 HIS A N 1
ATOM 771 C CA . HIS A 1 96 ? -7.403 -5.594 -3.834 1.00 65.69 96 HIS A CA 1
ATOM 772 C C . HIS A 1 96 ? -6.685 -4.298 -4.228 1.00 65.69 96 HIS A C 1
ATOM 774 O O . HIS A 1 96 ? -6.299 -4.159 -5.393 1.00 65.69 96 HIS A O 1
ATOM 780 N N . ASP A 1 97 ? -6.496 -3.353 -3.305 1.00 68.50 97 ASP A N 1
ATOM 781 C CA . ASP A 1 97 ? -5.669 -2.184 -3.568 1.00 68.50 97 ASP A CA 1
ATOM 782 C C . ASP A 1 97 ? -4.192 -2.602 -3.625 1.00 68.50 97 ASP A C 1
ATOM 784 O O . ASP A 1 97 ? -3.641 -3.201 -2.702 1.00 68.50 97 ASP A O 1
ATOM 788 N N . PHE A 1 98 ? -3.543 -2.306 -4.749 1.00 65.19 98 PHE A N 1
ATOM 789 C CA . PHE A 1 98 ? -2.142 -2.645 -4.988 1.00 65.19 98 PHE A CA 1
ATOM 790 C C . PHE A 1 98 ? -1.181 -1.569 -4.467 1.00 65.19 98 PHE A C 1
ATOM 792 O O . PHE A 1 98 ? 0.015 -1.649 -4.749 1.00 65.19 98 PHE A O 1
ATOM 799 N N . SER A 1 99 ? -1.675 -0.539 -3.770 1.00 73.31 99 SER A N 1
ATOM 800 C CA . SER A 1 99 ? -0.834 0.516 -3.204 1.00 73.31 99 SER A CA 1
ATOM 801 C C . SER A 1 99 ? -0.111 0.032 -1.931 1.00 73.31 99 SER A C 1
ATOM 803 O O . SER A 1 99 ? -0.754 -0.283 -0.931 1.00 73.31 99 SER A O 1
ATOM 805 N N . PRO A 1 100 ? 1.234 -0.065 -1.928 1.00 74.12 100 PRO A N 1
ATOM 806 C CA . PRO A 1 100 ? 1.954 -0.494 -0.738 1.00 74.12 100 PRO A CA 1
ATOM 807 C C . PRO A 1 100 ? 2.191 0.679 0.218 1.00 74.12 100 PRO A C 1
ATOM 809 O O . PRO A 1 100 ? 2.492 1.805 -0.198 1.00 74.12 100 PRO A O 1
ATOM 812 N N . LEU A 1 101 ? 2.204 0.389 1.519 1.00 73.62 101 LEU A N 1
ATOM 813 C CA . LEU A 1 101 ? 2.782 1.295 2.507 1.00 73.62 101 LEU A CA 1
ATOM 814 C C . LEU A 1 101 ? 4.308 1.347 2.336 1.00 73.62 101 LEU A C 1
ATOM 816 O O . LEU A 1 101 ? 5.057 0.532 2.858 1.00 73.62 101 LEU A O 1
ATOM 820 N N . THR A 1 102 ? 4.784 2.322 1.568 1.00 76.19 102 THR A N 1
ATOM 821 C CA . THR A 1 102 ? 6.217 2.619 1.422 1.00 76.19 102 THR A CA 1
ATOM 822 C C . THR A 1 102 ? 6.824 3.282 2.673 1.00 76.19 102 THR A C 1
ATOM 824 O O . THR A 1 102 ? 6.102 3.952 3.416 1.00 76.19 102 THR A O 1
ATOM 827 N N . PRO A 1 103 ? 8.160 3.214 2.871 1.00 77.00 103 PRO A N 1
ATOM 828 C CA . PRO A 1 103 ? 8.872 3.950 3.927 1.00 77.00 103 PRO A CA 1
ATOM 829 C C . PRO A 1 103 ? 8.546 5.451 3.985 1.00 77.00 103 PRO A C 1
ATOM 831 O O . PRO A 1 103 ? 8.582 6.070 5.047 1.00 77.00 103 PRO A O 1
ATOM 834 N N . ALA A 1 104 ? 8.181 6.041 2.846 1.00 74.50 104 ALA A N 1
ATOM 835 C CA . ALA A 1 104 ? 7.741 7.426 2.759 1.00 74.50 104 ALA A CA 1
ATOM 836 C C . ALA A 1 104 ? 6.508 7.729 3.611 1.00 74.50 104 ALA A C 1
ATOM 838 O O . ALA A 1 104 ? 6.432 8.799 4.210 1.00 74.50 104 ALA A O 1
ATOM 839 N N . HIS A 1 105 ? 5.571 6.784 3.708 1.00 76.75 105 HIS A N 1
ATOM 840 C CA . HIS A 1 105 ? 4.388 6.951 4.544 1.00 76.75 105 HIS A CA 1
ATOM 841 C C . HIS A 1 105 ? 4.764 7.100 6.016 1.00 76.75 105 HIS A C 1
ATOM 843 O O . HIS A 1 105 ? 4.164 7.912 6.708 1.00 76.75 105 HIS A O 1
ATOM 849 N N . PHE A 1 106 ? 5.806 6.410 6.479 1.00 75.38 106 PHE A N 1
ATOM 850 C CA . PHE A 1 106 ? 6.287 6.532 7.857 1.00 75.38 106 PHE A CA 1
ATOM 851 C C . PHE A 1 106 ? 7.093 7.812 8.084 1.00 75.38 106 PHE A C 1
ATOM 853 O O . PHE A 1 106 ? 6.966 8.454 9.122 1.00 75.38 106 PHE A O 1
ATOM 860 N N . LEU A 1 107 ? 7.933 8.195 7.118 1.00 74.31 107 LEU A N 1
ATOM 861 C CA . LEU A 1 107 ? 8.836 9.340 7.266 1.00 74.31 107 LEU A CA 1
ATOM 862 C C . LEU A 1 107 ? 8.154 10.692 7.014 1.00 74.31 107 LEU A C 1
ATOM 864 O O . LEU A 1 107 ? 8.516 11.685 7.640 1.00 74.31 107 LEU A O 1
ATOM 868 N N . ILE A 1 108 ? 7.214 10.735 6.068 1.00 76.69 108 ILE A N 1
ATOM 869 C CA . ILE A 1 108 ? 6.625 11.962 5.507 1.00 76.69 108 ILE A CA 1
ATOM 870 C C . ILE A 1 108 ? 5.094 11.979 5.687 1.00 76.69 108 ILE A C 1
ATOM 872 O O . ILE A 1 108 ? 4.479 13.035 5.566 1.00 76.69 108 ILE A O 1
ATOM 876 N N . GLY A 1 109 ? 4.457 10.838 5.985 1.00 67.44 109 GLY A N 1
ATOM 877 C CA . GLY A 1 109 ? 2.997 10.737 6.144 1.00 67.44 109 GLY A CA 1
ATOM 878 C C . GLY A 1 109 ? 2.224 10.571 4.832 1.00 67.44 109 GLY A C 1
ATOM 879 O O . GLY A 1 109 ? 0.998 10.576 4.836 1.00 67.44 109 GLY A O 1
ATOM 880 N N . ARG A 1 110 ? 2.919 10.444 3.695 1.00 70.00 110 ARG A N 1
ATOM 881 C CA . ARG A 1 110 ? 2.324 10.281 2.359 1.00 70.00 110 ARG A CA 1
ATOM 882 C C . ARG A 1 110 ? 3.267 9.537 1.418 1.00 70.00 110 ARG A C 1
ATOM 884 O O . ARG A 1 110 ? 4.466 9.448 1.686 1.00 70.00 110 ARG A O 1
ATOM 891 N N . SER A 1 111 ? 2.735 9.050 0.300 1.00 71.06 111 SER A N 1
ATOM 892 C CA . SER A 1 111 ? 3.549 8.463 -0.765 1.00 71.06 111 SER A CA 1
ATOM 893 C C . SER A 1 111 ? 4.539 9.496 -1.316 1.00 71.06 111 SER A C 1
ATOM 895 O O . SER A 1 111 ? 4.247 10.697 -1.360 1.00 71.06 111 SER A O 1
ATOM 897 N N . LEU A 1 112 ? 5.727 9.043 -1.725 1.00 69.94 112 LEU A N 1
ATOM 898 C CA . LEU A 1 112 ? 6.721 9.907 -2.361 1.00 69.94 112 LEU A CA 1
ATOM 899 C C . LEU A 1 112 ? 6.190 10.386 -3.716 1.00 69.94 112 LEU A C 1
ATOM 901 O O . LEU A 1 112 ? 6.309 9.699 -4.724 1.00 69.94 112 LEU A O 1
ATOM 905 N N . ALA A 1 113 ? 5.656 11.603 -3.737 1.00 65.81 113 ALA A N 1
ATOM 906 C CA . ALA A 1 113 ? 5.343 12.350 -4.951 1.00 65.81 113 ALA A CA 1
ATOM 907 C C . ALA A 1 113 ? 6.525 13.252 -5.344 1.00 65.81 113 ALA A C 1
ATOM 909 O O . ALA A 1 113 ? 6.355 14.443 -5.600 1.00 65.81 113 ALA A O 1
ATOM 910 N N . ALA A 1 114 ? 7.749 12.716 -5.308 1.00 64.56 114 ALA A N 1
ATOM 911 C CA . ALA A 1 114 ? 8.890 13.446 -5.843 1.00 64.56 114 ALA A CA 1
ATOM 912 C C . ALA A 1 114 ? 8.729 13.516 -7.372 1.00 64.56 114 ALA A C 1
ATOM 914 O O . ALA A 1 114 ? 8.468 12.474 -7.984 1.00 64.56 114 ALA A O 1
ATOM 915 N N . PRO A 1 115 ? 8.854 14.699 -7.999 1.00 64.94 115 PRO A N 1
ATOM 916 C CA . PRO A 1 115 ? 8.883 14.775 -9.452 1.00 64.94 115 PRO A CA 1
ATOM 917 C C . PRO A 1 115 ? 10.013 13.886 -9.981 1.00 64.94 115 PRO A C 1
ATOM 919 O O . PRO A 1 115 ? 11.052 13.733 -9.328 1.00 64.94 115 PRO A O 1
ATOM 922 N N . ALA A 1 116 ? 9.791 13.264 -11.142 1.00 61.50 116 ALA A N 1
ATOM 923 C CA . ALA A 1 116 ? 10.831 12.486 -11.799 1.00 61.50 116 ALA A CA 1
ATOM 924 C C . ALA A 1 116 ? 12.055 13.388 -11.991 1.00 61.50 116 ALA A C 1
ATOM 926 O O . ALA A 1 116 ? 11.937 14.487 -12.527 1.00 61.50 116 AL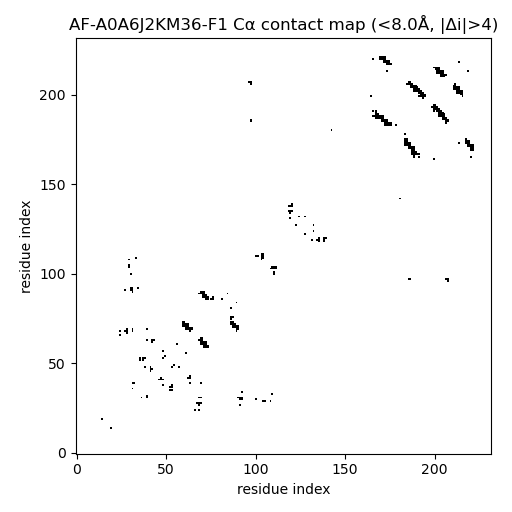A A O 1
ATOM 927 N N . CYS A 1 117 ? 13.211 12.947 -11.500 1.00 65.69 117 CYS A N 1
ATOM 928 C CA . CYS A 1 117 ? 14.450 13.662 -11.760 1.00 65.69 117 CYS A CA 1
ATOM 929 C C . CYS A 1 117 ? 14.760 13.558 -13.257 1.00 65.69 117 CYS A C 1
ATOM 931 O O . CYS A 1 117 ? 14.583 12.484 -13.838 1.00 65.69 117 CYS A O 1
ATOM 933 N N . GLU A 1 118 ? 15.178 14.663 -13.871 1.00 70.56 118 GLU A N 1
ATOM 934 C CA . GLU A 1 118 ? 15.558 14.698 -15.284 1.00 70.56 118 GLU A CA 1
ATOM 935 C C . GLU A 1 118 ? 16.654 13.663 -15.564 1.00 70.56 118 GLU A C 1
ATOM 937 O O . GLU A 1 118 ? 17.590 13.532 -14.777 1.00 70.56 118 GLU A O 1
ATOM 942 N N . ASP A 1 119 ? 16.537 12.899 -16.655 1.00 72.69 119 ASP A N 1
ATOM 943 C CA . ASP A 1 119 ? 17.538 11.888 -17.009 1.00 72.69 119 ASP A CA 1
ATOM 944 C C . ASP A 1 119 ? 18.794 12.577 -17.556 1.00 72.69 119 ASP A C 1
ATOM 946 O O . ASP A 1 119 ? 18.835 13.037 -18.697 1.00 72.69 119 ASP A O 1
ATOM 950 N N . LEU A 1 120 ? 19.830 12.647 -16.723 1.00 79.06 120 LEU A N 1
ATOM 951 C CA . LEU A 1 120 ? 21.109 13.268 -17.051 1.00 79.06 120 LEU A CA 1
ATOM 952 C C . LEU A 1 120 ? 22.107 12.245 -17.610 1.00 79.06 120 LEU A C 1
ATOM 954 O O . LEU A 1 120 ? 23.246 12.604 -17.903 1.00 79.06 120 LEU A O 1
ATOM 958 N N . THR A 1 121 ? 21.727 10.971 -17.781 1.00 72.81 121 THR A N 1
ATOM 959 C CA . THR A 1 121 ? 22.677 9.912 -18.178 1.00 72.81 121 THR A CA 1
ATOM 960 C C . THR A 1 121 ? 23.254 10.074 -19.589 1.00 72.81 121 THR A C 1
ATOM 962 O O . THR A 1 121 ? 24.288 9.475 -19.879 1.00 72.81 121 THR A O 1
ATOM 965 N N . ALA A 1 122 ? 22.632 10.887 -20.451 1.00 73.62 122 ALA A N 1
ATOM 966 C CA . ALA A 1 122 ? 23.107 11.186 -21.808 1.00 73.62 122 ALA A CA 1
ATOM 967 C C . ALA A 1 122 ? 23.792 12.563 -21.950 1.00 73.62 122 ALA A C 1
ATOM 969 O O . ALA A 1 122 ? 24.275 12.891 -23.033 1.00 73.62 122 ALA A O 1
ATOM 970 N N . ALA A 1 123 ? 23.829 13.379 -20.891 1.00 74.50 123 ALA A N 1
ATOM 971 C CA . ALA A 1 123 ? 24.386 14.728 -20.952 1.00 74.50 123 ALA A CA 1
ATOM 972 C C . ALA A 1 123 ? 25.926 14.725 -20.917 1.00 74.50 123 ALA A C 1
ATOM 974 O O . ALA A 1 123 ? 26.549 13.959 -20.179 1.00 74.50 123 ALA A O 1
ATOM 975 N N . THR A 1 124 ? 26.549 15.609 -21.701 1.00 70.69 124 THR A N 1
ATOM 976 C CA . THR A 1 124 ? 28.010 15.768 -21.761 1.00 70.69 124 THR A CA 1
ATOM 977 C C . THR A 1 124 ? 28.558 16.485 -20.522 1.00 70.69 124 THR A C 1
ATOM 979 O O . THR A 1 124 ? 28.057 17.540 -20.135 1.00 70.69 124 THR A O 1
ATOM 982 N N . ASP A 1 125 ? 29.639 15.946 -19.950 1.00 65.56 125 ASP A N 1
ATOM 983 C CA . ASP A 1 125 ? 30.224 16.328 -18.648 1.00 65.56 125 ASP A CA 1
ATOM 984 C C . ASP A 1 125 ? 30.694 17.802 -18.566 1.00 65.56 125 ASP A C 1
ATOM 986 O O . ASP A 1 125 ? 30.813 18.370 -17.482 1.00 65.56 125 ASP A O 1
ATOM 990 N N . SER A 1 126 ? 30.938 18.452 -19.710 1.00 67.56 126 SER A N 1
ATOM 991 C CA . SER A 1 126 ? 31.469 19.821 -19.797 1.00 67.56 126 SER A CA 1
ATOM 992 C C . SER A 1 126 ? 30.440 20.935 -19.564 1.00 67.56 126 SER A C 1
ATOM 994 O O . SER A 1 126 ? 30.836 22.088 -19.415 1.00 67.56 126 SER A O 1
ATOM 996 N N . GLN A 1 127 ? 29.140 20.620 -19.512 1.00 65.75 127 GLN A N 1
ATOM 997 C CA . GLN A 1 127 ? 28.058 21.611 -19.353 1.00 65.75 127 GLN A CA 1
ATOM 998 C C . GLN A 1 127 ? 27.291 21.474 -18.026 1.00 65.75 127 GLN A C 1
ATOM 1000 O O . GLN A 1 127 ? 26.357 22.230 -17.760 1.00 65.75 127 GLN A O 1
ATOM 1005 N N . LEU A 1 128 ? 27.665 20.515 -17.174 1.00 71.81 128 LEU A N 1
ATOM 1006 C CA . LEU A 1 128 ? 26.900 20.173 -15.978 1.00 71.81 128 LEU A CA 1
ATOM 1007 C C . LEU A 1 128 ? 27.406 20.929 -14.745 1.00 71.81 128 LEU A C 1
ATOM 1009 O O . LEU A 1 128 ? 28.578 20.867 -14.375 1.00 71.81 128 LEU A O 1
ATOM 1013 N N . THR A 1 129 ? 26.493 21.595 -14.035 1.00 81.75 129 THR A N 1
ATOM 1014 C CA . THR A 1 129 ? 26.769 22.110 -12.685 1.00 81.75 129 THR A CA 1
ATOM 1015 C C . THR A 1 129 ? 27.165 20.959 -11.755 1.00 81.75 129 THR A C 1
ATOM 1017 O O . THR A 1 129 ? 26.694 19.834 -11.913 1.00 81.75 129 THR A O 1
ATOM 1020 N N . ARG A 1 130 ? 27.946 21.236 -10.701 1.00 83.06 130 ARG A N 1
ATOM 1021 C CA . ARG A 1 130 ? 28.331 20.238 -9.682 1.00 83.06 130 ARG A CA 1
ATOM 1022 C C . ARG A 1 130 ? 27.154 19.394 -9.168 1.00 83.06 130 ARG A C 1
ATOM 1024 O O . ARG A 1 130 ? 27.308 18.188 -9.009 1.00 83.06 130 ARG A O 1
ATOM 1031 N N . TYR A 1 131 ? 25.996 20.016 -8.927 1.00 81.75 131 TYR A N 1
ATOM 1032 C CA . TYR A 1 131 ? 24.768 19.312 -8.538 1.00 81.75 131 TYR A CA 1
ATOM 1033 C C . TYR A 1 131 ? 24.321 18.303 -9.606 1.00 81.75 131 TYR A C 1
ATOM 1035 O O . TYR A 1 131 ? 24.183 17.123 -9.300 1.00 81.75 131 TYR A O 1
ATOM 1043 N N . HIS A 1 132 ? 24.191 18.743 -10.861 1.00 82.00 132 HIS A N 1
ATOM 1044 C CA . HIS A 1 132 ? 23.810 17.896 -11.992 1.00 82.00 132 HIS A CA 1
ATOM 1045 C C . HIS A 1 132 ? 24.788 16.731 -12.210 1.00 82.00 132 HIS A C 1
ATOM 1047 O O . HIS A 1 132 ? 24.364 15.625 -12.523 1.00 82.00 132 HIS A O 1
ATOM 1053 N N . ARG A 1 133 ? 26.087 16.930 -11.957 1.00 82.38 133 ARG A N 1
ATOM 1054 C CA . ARG A 1 133 ? 27.092 15.858 -12.040 1.00 82.38 133 ARG A CA 1
ATOM 1055 C C . ARG A 1 133 ? 26.945 14.808 -10.932 1.00 82.38 133 ARG A C 1
ATOM 1057 O O . ARG A 1 133 ? 27.026 13.610 -11.194 1.00 82.38 133 ARG A O 1
ATOM 1064 N N . ILE A 1 134 ? 26.698 15.236 -9.691 1.00 83.94 134 ILE A N 1
ATOM 1065 C CA . ILE A 1 134 ? 26.403 14.323 -8.569 1.00 83.94 134 ILE A CA 1
ATOM 1066 C C . ILE A 1 134 ? 25.111 13.548 -8.846 1.00 83.94 134 ILE A C 1
ATOM 1068 O O . ILE A 1 134 ? 25.041 12.344 -8.603 1.00 83.94 134 ILE A O 1
ATOM 1072 N N . GLU A 1 135 ? 24.108 14.231 -9.389 1.00 84.44 135 GLU A N 1
ATOM 1073 C CA . GLU A 1 135 ? 22.830 13.636 -9.749 1.00 84.44 135 GLU A CA 1
ATOM 1074 C C . GLU A 1 135 ? 22.978 12.611 -10.885 1.00 84.44 135 GLU A C 1
ATOM 1076 O O . GLU A 1 135 ? 22.477 11.494 -10.775 1.00 84.44 135 GLU A O 1
ATOM 1081 N N . GLN A 1 136 ? 23.776 12.911 -11.912 1.00 86.00 136 GLN A N 1
ATOM 1082 C CA . GLN A 1 136 ? 24.130 11.972 -12.978 1.00 86.00 136 GLN A CA 1
ATOM 1083 C C . GLN A 1 136 ? 24.838 10.718 -12.430 1.00 86.00 136 GLN A C 1
ATOM 1085 O O . GLN A 1 136 ? 24.473 9.591 -12.778 1.00 86.00 136 GLN A O 1
ATOM 1090 N N . LEU A 1 137 ? 25.808 10.877 -11.520 1.00 85.88 137 LEU A N 1
ATOM 1091 C CA . LEU A 1 137 ? 26.475 9.748 -10.855 1.00 85.88 137 LEU A CA 1
ATOM 1092 C C . LEU A 1 137 ? 25.490 8.902 -10.039 1.00 85.88 137 LEU A C 1
ATOM 1094 O O . LEU A 1 137 ? 25.522 7.670 -10.110 1.00 85.88 137 LEU A O 1
ATOM 1098 N N . ARG A 1 138 ? 24.579 9.552 -9.305 1.00 85.38 138 ARG A N 1
ATOM 1099 C CA . ARG A 1 138 ? 23.498 8.895 -8.560 1.00 85.38 138 ARG A CA 1
ATOM 1100 C C . ARG A 1 138 ? 22.613 8.076 -9.503 1.00 85.38 138 ARG A C 1
ATOM 1102 O O . ARG A 1 138 ? 22.337 6.911 -9.217 1.00 85.38 138 ARG A O 1
ATOM 1109 N N . GLN A 1 139 ? 22.208 8.642 -10.638 1.00 85.69 139 GLN A N 1
ATOM 1110 C CA . GLN A 1 139 ? 21.383 7.965 -11.642 1.00 85.69 139 GLN A CA 1
ATOM 1111 C C . GLN A 1 139 ? 22.099 6.770 -12.281 1.00 85.69 139 GLN A C 1
ATOM 1113 O O . GLN A 1 139 ? 21.524 5.680 -12.343 1.00 85.69 139 GLN A O 1
ATOM 1118 N N . HIS A 1 140 ? 23.365 6.917 -12.685 1.00 85.06 140 HIS A N 1
ATOM 1119 C CA . HIS A 1 140 ? 24.166 5.797 -13.193 1.00 85.06 140 HIS A CA 1
ATOM 1120 C C . HIS A 1 140 ? 24.299 4.675 -12.164 1.00 85.06 140 HIS A C 1
ATOM 1122 O O . HIS A 1 140 ? 24.134 3.499 -12.510 1.00 85.06 140 HIS A O 1
ATOM 1128 N N . PHE A 1 141 ? 24.558 5.030 -10.902 1.00 85.12 141 PHE A N 1
ATOM 1129 C CA . PHE A 1 141 ? 24.626 4.071 -9.808 1.00 85.12 141 PHE A CA 1
ATOM 1130 C C . PHE A 1 141 ? 23.307 3.313 -9.659 1.00 85.12 141 PHE A C 1
ATOM 1132 O O . PHE A 1 141 ? 23.316 2.087 -9.744 1.00 85.12 141 PHE A O 1
ATOM 1139 N N . TRP A 1 142 ? 22.169 4.001 -9.519 1.00 80.38 142 TRP A N 1
ATOM 1140 C CA . TRP A 1 142 ? 20.870 3.342 -9.338 1.00 80.38 142 TRP A CA 1
ATOM 1141 C C . TRP A 1 142 ? 20.454 2.505 -10.546 1.00 80.38 142 TRP A C 1
ATOM 1143 O O . TRP A 1 142 ? 19.909 1.415 -10.369 1.00 80.38 142 TRP A O 1
ATOM 1153 N N . LYS A 1 143 ? 20.751 2.948 -11.772 1.00 82.75 143 LYS A N 1
ATOM 1154 C CA . LYS A 1 143 ? 20.473 2.186 -13.001 1.00 82.75 143 LYS A CA 1
ATOM 1155 C C . LYS A 1 143 ? 21.284 0.889 -13.044 1.00 82.75 143 LYS A C 1
ATOM 1157 O O . LYS A 1 143 ? 20.747 -0.173 -13.355 1.00 82.75 143 LYS A O 1
ATOM 1162 N N . ARG A 1 144 ? 22.569 0.942 -12.673 1.00 83.50 144 ARG A N 1
ATOM 1163 C CA . ARG A 1 144 ? 23.441 -0.242 -12.606 1.00 83.50 144 ARG A CA 1
ATOM 1164 C C . ARG A 1 144 ? 23.092 -1.153 -11.429 1.00 83.50 144 ARG A C 1
ATOM 1166 O O . ARG A 1 144 ? 23.048 -2.368 -11.612 1.00 83.50 144 ARG A O 1
ATOM 1173 N N . TRP A 1 145 ? 22.849 -0.579 -10.251 1.00 82.00 145 TRP A N 1
ATOM 1174 C CA . TRP A 1 145 ? 22.492 -1.303 -9.035 1.00 82.00 145 TRP A CA 1
ATOM 1175 C C . TRP A 1 145 ? 21.155 -2.009 -9.201 1.00 82.00 145 TRP A C 1
ATOM 1177 O O . TRP A 1 145 ? 21.120 -3.214 -9.039 1.00 82.00 145 TRP A O 1
ATOM 1187 N N . SER A 1 146 ? 20.090 -1.322 -9.622 1.00 79.38 146 SER A N 1
ATOM 1188 C CA . SER A 1 146 ? 18.771 -1.950 -9.802 1.00 79.38 146 SER A CA 1
ATOM 1189 C C . SER A 1 146 ? 18.818 -3.080 -10.826 1.00 79.38 146 SER A C 1
ATOM 1191 O O . SER A 1 146 ? 18.306 -4.162 -10.560 1.00 79.38 146 SER A O 1
ATOM 1193 N N . LYS A 1 147 ? 19.517 -2.894 -11.955 1.00 78.81 147 LYS A N 1
ATOM 1194 C CA . LYS A 1 147 ? 19.716 -3.961 -12.944 1.00 78.81 147 LYS A CA 1
ATOM 1195 C C . LYS A 1 147 ? 20.435 -5.170 -12.342 1.00 78.81 147 LYS A C 1
ATOM 1197 O O . LYS A 1 147 ? 20.018 -6.296 -12.594 1.00 78.81 147 LYS A O 1
ATOM 1202 N N . LYS A 1 148 ? 21.501 -4.957 -11.562 1.00 79.62 148 LYS A N 1
ATOM 1203 C CA . LYS A 1 148 ? 22.239 -6.047 -10.903 1.00 79.62 148 LYS A CA 1
ATOM 1204 C C . LYS A 1 148 ? 21.434 -6.699 -9.784 1.00 79.62 148 LYS A C 1
ATOM 1206 O O . LYS A 1 148 ? 21.314 -7.911 -9.779 1.00 79.62 148 LYS A O 1
ATOM 1211 N N . TYR A 1 149 ? 20.854 -5.905 -8.897 1.00 72.12 149 TYR A N 1
ATOM 1212 C CA . TYR A 1 149 ? 20.085 -6.348 -7.744 1.00 72.12 149 TYR A CA 1
ATOM 1213 C C . TYR A 1 149 ? 18.837 -7.125 -8.160 1.00 72.12 149 TYR A C 1
ATOM 1215 O O . TYR A 1 149 ? 18.543 -8.158 -7.588 1.00 72.12 149 TYR A O 1
ATOM 1223 N N . VAL A 1 150 ? 18.134 -6.710 -9.217 1.00 66.56 150 VAL A N 1
ATOM 1224 C CA . VAL A 1 150 ? 17.007 -7.486 -9.767 1.00 66.56 150 VAL A CA 1
ATOM 1225 C C . VAL A 1 150 ? 17.482 -8.818 -10.343 1.00 66.56 150 VAL A C 1
ATOM 1227 O O . VAL A 1 150 ? 16.799 -9.825 -10.197 1.00 66.56 150 VAL A O 1
ATOM 1230 N N . VAL A 1 151 ? 18.650 -8.841 -10.989 1.00 70.31 151 VAL A N 1
ATOM 1231 C CA . VAL A 1 151 ? 19.277 -10.089 -11.455 1.00 70.31 151 VAL A CA 1
ATOM 1232 C C . VAL A 1 151 ? 19.735 -10.959 -10.274 1.00 70.31 151 VAL A C 1
ATOM 1234 O O . VAL A 1 151 ? 19.689 -12.178 -10.367 1.00 70.31 151 VAL A O 1
ATOM 1237 N N . GLU A 1 152 ? 20.133 -10.356 -9.159 1.00 69.31 152 GLU A N 1
ATOM 1238 C CA . GLU A 1 152 ? 20.557 -11.035 -7.929 1.00 69.31 152 GLU A CA 1
ATOM 1239 C C . GLU A 1 152 ? 19.371 -11.574 -7.109 1.00 69.31 152 GLU A C 1
ATOM 1241 O O . GLU A 1 152 ? 19.425 -12.694 -6.604 1.00 69.31 152 GLU A O 1
ATOM 1246 N N . LEU A 1 153 ? 18.256 -10.836 -7.061 1.00 59.41 153 LEU A N 1
ATOM 1247 C CA . LEU A 1 153 ? 16.954 -11.315 -6.586 1.00 59.41 153 LEU A CA 1
ATOM 1248 C C . LEU A 1 153 ? 16.453 -12.484 -7.444 1.00 59.41 153 LEU A C 1
ATOM 1250 O O . LEU A 1 153 ? 15.812 -13.395 -6.934 1.00 59.41 153 LEU A O 1
ATOM 1254 N N . GLN A 1 154 ? 16.790 -12.498 -8.738 1.00 57.53 154 GLN A N 1
ATOM 1255 C CA . GLN A 1 154 ? 16.653 -13.660 -9.625 1.00 57.53 154 GLN A CA 1
ATOM 1256 C C . GLN A 1 154 ? 17.817 -14.648 -9.443 1.00 57.53 154 GLN A C 1
ATOM 1258 O O . GLN A 1 154 ? 18.367 -15.162 -10.423 1.00 57.53 154 GLN A O 1
ATOM 1263 N N . THR A 1 155 ? 18.227 -14.907 -8.201 1.00 53.03 155 THR A N 1
ATOM 1264 C CA . THR A 1 155 ? 19.288 -15.864 -7.881 1.00 53.03 155 THR A CA 1
ATOM 1265 C C . THR A 1 155 ? 18.960 -17.179 -8.579 1.00 53.03 155 THR A C 1
ATOM 1267 O O . THR A 1 155 ? 17.932 -17.802 -8.320 1.00 53.03 155 THR A O 1
ATOM 1270 N N . ARG A 1 156 ? 19.816 -17.577 -9.529 1.00 47.25 156 ARG A N 1
ATOM 1271 C CA . ARG A 1 156 ? 19.674 -18.833 -10.266 1.00 47.25 156 ARG A CA 1
ATOM 1272 C C . ARG A 1 156 ? 19.595 -19.971 -9.251 1.00 47.25 156 ARG A C 1
ATOM 1274 O O . ARG A 1 156 ? 20.610 -20.343 -8.666 1.00 47.25 156 ARG A O 1
ATOM 1281 N N . THR A 1 157 ? 18.414 -20.563 -9.101 1.00 50.34 157 THR A N 1
ATOM 1282 C CA . THR A 1 157 ? 18.153 -21.843 -8.431 1.00 50.34 157 THR A CA 1
ATOM 1283 C C . THR A 1 157 ? 18.781 -22.984 -9.231 1.00 50.34 157 THR A C 1
ATOM 1285 O O . THR A 1 157 ? 18.115 -23.933 -9.622 1.00 50.34 157 THR A O 1
ATOM 1288 N N . LYS A 1 158 ? 20.082 -22.913 -9.537 1.00 38.47 158 LYS A N 1
ATOM 1289 C CA . LYS A 1 158 ? 20.718 -23.898 -10.420 1.00 38.47 158 LYS A CA 1
ATOM 1290 C C . LYS A 1 158 ? 20.775 -25.303 -9.797 1.00 38.47 158 LYS A C 1
ATOM 1292 O O . LYS A 1 158 ? 21.068 -26.234 -10.527 1.00 38.47 158 LYS A O 1
ATOM 1297 N N . TRP A 1 159 ? 20.436 -25.448 -8.509 1.00 46.00 159 TRP A N 1
ATOM 1298 C CA . TRP A 1 159 ? 20.275 -26.724 -7.793 1.00 46.00 159 TRP A CA 1
ATOM 1299 C C . TRP A 1 159 ? 19.270 -26.649 -6.624 1.00 46.00 159 TRP A C 1
ATOM 1301 O O . TRP A 1 159 ? 19.442 -27.326 -5.616 1.00 46.00 159 TRP A O 1
ATOM 1311 N N . LYS A 1 160 ? 18.237 -25.802 -6.708 1.00 42.69 160 LYS A N 1
ATOM 1312 C CA . LYS A 1 160 ? 17.107 -25.856 -5.763 1.00 42.69 160 LYS A CA 1
ATOM 1313 C C . LYS A 1 160 ? 15.871 -26.258 -6.554 1.00 42.69 160 LYS A C 1
ATOM 1315 O O . LYS A 1 160 ? 15.629 -25.693 -7.615 1.00 42.69 160 LYS A O 1
ATOM 1320 N N . THR A 1 161 ? 15.211 -27.290 -6.045 1.00 46.16 161 THR A N 1
ATOM 1321 C CA . THR A 1 161 ? 14.019 -28.008 -6.508 1.00 46.16 161 THR A CA 1
ATOM 1322 C C . THR A 1 161 ? 13.069 -27.155 -7.353 1.00 46.16 161 THR A C 1
ATOM 1324 O O . THR A 1 161 ? 12.924 -25.967 -7.073 1.00 46.16 161 THR A O 1
ATOM 1327 N N . ASN A 1 162 ? 12.455 -27.773 -8.377 1.00 50.94 162 ASN A N 1
ATOM 1328 C CA . ASN A 1 162 ? 11.447 -27.198 -9.284 1.00 50.94 162 ASN A CA 1
ATOM 1329 C C . ASN A 1 162 ? 10.705 -26.021 -8.642 1.00 50.94 162 ASN A C 1
ATOM 1331 O O . ASN A 1 162 ? 10.147 -26.193 -7.559 1.00 50.94 162 ASN A O 1
ATOM 1335 N N . GLN A 1 163 ? 10.748 -24.843 -9.287 1.00 54.84 163 GLN A N 1
ATOM 1336 C CA . GLN A 1 163 ? 10.048 -23.644 -8.819 1.00 54.84 163 GLN A CA 1
ATOM 1337 C C . GLN A 1 163 ? 8.663 -24.046 -8.320 1.00 54.84 163 GLN A C 1
ATOM 1339 O O . GLN A 1 163 ? 7.887 -24.613 -9.085 1.00 54.84 163 GLN A O 1
ATOM 1344 N N . SER A 1 164 ? 8.406 -23.785 -7.040 1.00 57.81 164 SER A N 1
ATOM 1345 C CA . SER A 1 164 ? 7.105 -23.979 -6.417 1.00 57.81 164 SER A CA 1
ATOM 1346 C C . SER A 1 164 ? 6.041 -23.378 -7.325 1.00 57.81 164 SER A C 1
ATOM 1348 O O . SER A 1 164 ? 6.164 -22.206 -7.705 1.00 57.81 164 SER A O 1
ATOM 1350 N N . ASP A 1 165 ? 5.036 -24.172 -7.685 1.00 69.25 165 ASP A N 1
ATOM 1351 C CA . ASP A 1 165 ? 3.875 -23.671 -8.405 1.00 69.25 165 ASP A CA 1
ATOM 1352 C C . ASP A 1 165 ? 3.365 -22.418 -7.687 1.00 69.25 165 ASP A C 1
ATOM 1354 O O . ASP A 1 165 ? 3.113 -22.425 -6.481 1.00 69.25 165 ASP A O 1
ATOM 1358 N N . ILE A 1 166 ? 3.304 -21.299 -8.413 1.00 76.75 166 ILE A N 1
ATOM 1359 C CA . ILE A 1 166 ? 2.800 -20.052 -7.845 1.00 76.75 166 ILE A CA 1
ATOM 1360 C C . ILE A 1 166 ? 1.314 -20.273 -7.577 1.00 76.75 166 ILE A C 1
ATOM 1362 O O . ILE A 1 166 ? 0.540 -20.470 -8.517 1.00 76.75 166 ILE A O 1
ATOM 1366 N N . ALA A 1 167 ? 0.926 -20.243 -6.303 1.00 82.38 167 ALA A N 1
ATOM 1367 C CA . ALA A 1 167 ? -0.459 -20.419 -5.906 1.00 82.38 167 ALA A CA 1
ATOM 1368 C C . ALA A 1 167 ? -1.340 -19.302 -6.481 1.00 82.38 167 ALA A C 1
ATOM 1370 O O . ALA A 1 167 ? -0.893 -18.172 -6.727 1.00 82.38 167 ALA A O 1
ATOM 1371 N N . LEU A 1 168 ? -2.618 -19.615 -6.681 1.00 86.31 168 LEU A N 1
ATOM 1372 C CA . LEU A 1 168 ? -3.613 -18.602 -7.012 1.00 86.31 168 LEU A CA 1
ATOM 1373 C C . LEU A 1 168 ? -3.648 -17.532 -5.911 1.00 86.31 168 LEU A C 1
ATOM 1375 O O . LEU A 1 168 ? -3.360 -17.808 -4.753 1.00 86.31 168 LEU A O 1
ATOM 1379 N N . ASP A 1 169 ? -3.958 -16.300 -6.300 1.00 86.69 169 ASP A N 1
ATOM 1380 C CA . ASP A 1 169 ? -3.965 -15.101 -5.453 1.00 86.69 169 ASP A CA 1
ATOM 1381 C C . ASP A 1 169 ? -2.603 -14.664 -4.876 1.00 86.69 169 ASP A C 1
ATOM 1383 O O . ASP A 1 169 ? -2.518 -13.658 -4.172 1.00 86.69 169 ASP A O 1
ATOM 1387 N N . THR A 1 170 ? -1.499 -15.322 -5.251 1.00 86.00 170 THR A N 1
ATOM 1388 C CA . THR A 1 170 ? -0.157 -14.871 -4.850 1.00 86.00 170 THR A CA 1
ATOM 1389 C C . THR A 1 170 ? 0.126 -13.464 -5.386 1.00 86.00 170 THR A C 1
ATOM 1391 O O . THR A 1 170 ? -0.065 -13.183 -6.578 1.00 86.00 170 THR A O 1
ATOM 1394 N N . LEU A 1 171 ? 0.623 -12.579 -4.515 1.00 87.50 171 LEU A N 1
ATOM 1395 C CA . LEU A 1 171 ? 1.055 -11.233 -4.884 1.00 87.50 171 LEU A CA 1
ATOM 1396 C C . LEU A 1 171 ? 2.434 -11.282 -5.558 1.00 87.50 171 LEU A C 1
ATOM 1398 O O . LEU A 1 171 ? 3.411 -11.800 -5.014 1.00 87.50 171 LEU A O 1
ATOM 1402 N N . VAL A 1 172 ? 2.515 -10.713 -6.756 1.00 88.38 172 VAL A N 1
ATOM 1403 C CA . VAL A 1 172 ? 3.694 -10.779 -7.616 1.00 88.38 172 VAL A CA 1
ATOM 1404 C C . VAL A 1 172 ? 4.082 -9.402 -8.163 1.00 88.38 172 VAL A C 1
ATOM 1406 O O . VAL A 1 172 ? 3.240 -8.550 -8.458 1.00 88.38 172 VAL A O 1
ATOM 1409 N N . LEU A 1 173 ? 5.384 -9.192 -8.343 1.00 88.38 173 LEU A N 1
ATOM 1410 C CA . LEU A 1 173 ? 5.960 -8.067 -9.075 1.00 88.38 173 LEU A CA 1
ATOM 1411 C C . LEU A 1 173 ? 6.134 -8.438 -10.551 1.00 88.38 173 LEU A C 1
ATOM 1413 O O . LEU A 1 173 ? 6.710 -9.473 -10.883 1.00 88.38 173 LEU A O 1
ATOM 1417 N N . ILE A 1 174 ? 5.674 -7.569 -11.448 1.00 87.06 174 ILE A N 1
ATOM 1418 C CA . ILE A 1 174 ? 5.814 -7.730 -12.897 1.00 87.06 174 ILE A CA 1
ATOM 1419 C C . ILE A 1 174 ? 7.032 -6.932 -13.369 1.00 87.06 174 ILE A C 1
ATOM 1421 O O . ILE A 1 174 ? 7.063 -5.702 -13.272 1.00 87.06 174 ILE A O 1
ATOM 1425 N N . LYS A 1 175 ? 8.022 -7.631 -13.930 1.00 80.06 175 LYS A N 1
ATOM 1426 C CA . LYS A 1 175 ? 9.208 -7.035 -14.552 1.00 80.06 175 LYS A CA 1
ATOM 1427 C C . LYS A 1 175 ? 8.858 -6.533 -15.953 1.00 80.06 175 LYS A C 1
ATOM 1429 O O . LYS A 1 175 ? 8.550 -7.320 -16.851 1.00 80.06 175 LYS A O 1
ATOM 1434 N N . ASP A 1 176 ? 8.905 -5.220 -16.133 1.00 79.69 176 ASP A N 1
ATOM 1435 C CA . ASP A 1 176 ? 8.691 -4.551 -17.415 1.00 79.69 176 ASP A CA 1
ATOM 1436 C C . ASP A 1 176 ? 9.911 -3.681 -17.721 1.00 79.69 176 ASP A C 1
ATOM 1438 O O . ASP A 1 176 ? 10.219 -2.754 -16.973 1.00 79.69 176 ASP A O 1
ATOM 1442 N N . ASP A 1 177 ? 10.613 -4.001 -18.807 1.00 74.19 177 ASP A N 1
ATOM 1443 C CA . ASP A 1 177 ? 11.849 -3.315 -19.196 1.00 74.19 177 ASP A CA 1
ATOM 1444 C C . ASP A 1 177 ? 11.584 -1.884 -19.708 1.00 74.19 177 ASP A C 1
ATOM 1446 O O . ASP A 1 177 ? 12.514 -1.090 -19.821 1.00 74.19 177 ASP A O 1
ATOM 1450 N N . ASN A 1 178 ? 10.317 -1.541 -19.979 1.00 79.06 178 ASN A N 1
ATOM 1451 C CA . ASN A 1 178 ? 9.902 -0.226 -20.473 1.00 79.06 178 ASN A CA 1
ATOM 1452 C C . ASN A 1 178 ? 9.437 0.733 -19.363 1.00 79.06 178 ASN A C 1
ATOM 1454 O O . ASN A 1 178 ? 9.007 1.849 -19.658 1.00 79.06 178 ASN A O 1
ATOM 1458 N N . LEU A 1 179 ? 9.448 0.313 -18.093 1.00 73.50 179 LEU A N 1
ATOM 1459 C CA . LEU A 1 179 ? 9.065 1.187 -16.985 1.00 73.50 179 LEU A CA 1
ATOM 1460 C C . LEU A 1 179 ? 10.247 2.047 -16.519 1.00 73.50 179 LEU A C 1
ATOM 1462 O O . LEU A 1 179 ? 11.378 1.559 -16.464 1.00 73.50 179 LEU A O 1
ATOM 1466 N N . PRO A 1 180 ? 10.000 3.316 -16.137 1.00 75.44 180 PRO A N 1
ATOM 1467 C CA . PRO A 1 180 ? 11.037 4.145 -15.546 1.00 75.44 180 PRO A CA 1
ATOM 1468 C C . PRO A 1 180 ? 11.538 3.528 -14.226 1.00 75.44 180 PRO A C 1
ATOM 1470 O O . PRO A 1 180 ? 10.780 2.823 -13.545 1.00 75.44 180 PRO A O 1
ATOM 1473 N N . PRO A 1 181 ? 12.791 3.815 -13.824 1.00 61.00 181 PRO A N 1
ATOM 1474 C CA . PRO A 1 181 ? 13.327 3.386 -12.536 1.00 61.00 181 PRO A CA 1
ATOM 1475 C C . PRO A 1 181 ? 12.370 3.730 -11.383 1.00 61.00 181 PRO A C 1
ATOM 1477 O O . PRO A 1 181 ? 11.742 4.784 -11.399 1.00 61.00 181 PRO A O 1
ATOM 1480 N N . LEU A 1 182 ? 12.270 2.845 -10.381 1.00 62.88 182 LEU A N 1
ATOM 1481 C CA . LEU A 1 182 ? 11.378 2.943 -9.205 1.00 62.88 182 LEU A CA 1
ATOM 1482 C C . LEU A 1 182 ? 9.880 2.702 -9.459 1.00 62.88 182 LEU A C 1
ATOM 1484 O O . LEU A 1 182 ? 9.114 2.660 -8.496 1.00 62.88 182 LEU A O 1
ATOM 1488 N N . LYS A 1 183 ? 9.444 2.485 -10.705 1.00 69.69 183 LYS A N 1
ATOM 1489 C CA . LYS A 1 183 ? 8.050 2.140 -11.001 1.00 69.69 183 LYS A CA 1
ATOM 1490 C C . LYS A 1 183 ? 7.902 0.641 -11.230 1.00 69.69 183 LYS A C 1
ATOM 1492 O O . LYS A 1 183 ? 8.207 0.130 -12.302 1.00 69.69 183 LYS A O 1
ATOM 1497 N N . TRP A 1 184 ? 7.379 -0.051 -10.226 1.00 77.00 184 TRP A N 1
ATOM 1498 C CA . TRP A 1 184 ? 7.120 -1.487 -10.288 1.00 77.00 184 TRP A CA 1
ATOM 1499 C C . TRP A 1 184 ? 5.623 -1.754 -10.431 1.00 77.00 184 TRP A C 1
ATOM 1501 O O . TRP A 1 184 ? 4.814 -1.171 -9.711 1.00 77.00 184 TRP A O 1
ATOM 1511 N N . LYS A 1 185 ? 5.241 -2.629 -11.367 1.00 84.31 185 LYS A N 1
ATOM 1512 C CA . LYS A 1 185 ? 3.851 -3.081 -11.507 1.00 84.31 185 LYS A CA 1
ATOM 1513 C C . LYS A 1 185 ? 3.611 -4.238 -10.539 1.00 84.31 185 LYS A C 1
ATOM 1515 O O . LYS A 1 185 ? 4.241 -5.282 -10.672 1.00 84.31 185 LYS A O 1
ATOM 1520 N N . LEU A 1 186 ? 2.705 -4.041 -9.590 1.00 88.06 186 LEU A N 1
ATOM 1521 C CA . LEU A 1 186 ? 2.212 -5.081 -8.686 1.00 88.06 186 LEU A CA 1
ATOM 1522 C C . LEU A 1 186 ? 0.956 -5.728 -9.264 1.00 88.06 186 LEU A C 1
ATOM 1524 O O . LEU A 1 186 ? 0.139 -5.047 -9.887 1.00 88.06 186 LEU A O 1
ATOM 1528 N N . GLY A 1 187 ? 0.792 -7.025 -9.031 1.00 89.94 187 GLY A N 1
ATOM 1529 C CA . GLY A 1 187 ? -0.435 -7.721 -9.378 1.00 89.94 187 GLY A CA 1
ATOM 1530 C C . GLY A 1 187 ? -0.628 -9.029 -8.622 1.00 89.94 187 GLY A C 1
ATOM 1531 O O . GLY A 1 187 ? 0.291 -9.518 -7.976 1.00 89.94 187 GLY A O 1
ATOM 1532 N N . ARG A 1 188 ? -1.837 -9.587 -8.691 1.00 90.69 188 ARG A N 1
ATOM 1533 C CA . ARG A 1 188 ? -2.202 -10.882 -8.085 1.00 90.69 188 ARG A CA 1
ATOM 1534 C C . ARG A 1 188 ? -2.419 -11.930 -9.164 1.00 90.69 188 ARG A C 1
ATOM 1536 O O . ARG A 1 188 ? -3.039 -11.632 -10.186 1.00 90.69 188 ARG A O 1
ATOM 1543 N N . VAL A 1 189 ? -1.924 -13.144 -8.958 1.00 90.81 189 VAL A N 1
ATOM 1544 C CA . VAL A 1 189 ? -2.127 -14.247 -9.907 1.00 90.81 189 VAL A CA 1
ATOM 1545 C C . VAL A 1 189 ? -3.586 -14.699 -9.869 1.00 90.81 189 VAL A C 1
ATOM 1547 O O . VAL A 1 189 ? -4.072 -15.139 -8.838 1.00 90.81 189 VAL A O 1
ATOM 1550 N N . ILE A 1 190 ? -4.295 -14.597 -10.994 1.00 91.62 190 ILE A N 1
ATOM 1551 C CA . ILE A 1 190 ? -5.687 -15.066 -11.107 1.00 91.62 190 ILE A CA 1
ATOM 1552 C C . ILE A 1 190 ? -5.727 -16.507 -11.593 1.00 91.62 190 ILE A C 1
ATOM 1554 O O . ILE A 1 190 ? -6.524 -17.310 -11.120 1.00 91.62 190 ILE A O 1
ATOM 1558 N N . LYS A 1 191 ? -4.923 -16.807 -12.614 1.00 90.69 191 LYS A N 1
ATOM 1559 C CA . LYS A 1 191 ? -4.960 -18.089 -13.308 1.00 90.69 191 LYS A CA 1
ATOM 1560 C C . LYS A 1 191 ? -3.577 -18.455 -13.798 1.00 90.69 191 LYS A C 1
ATOM 1562 O O . LYS A 1 191 ? -2.840 -17.605 -14.292 1.00 90.69 191 LYS A O 1
ATOM 1567 N N . VAL A 1 192 ? -3.263 -19.736 -13.704 1.00 91.25 192 VAL A N 1
ATOM 1568 C CA . VAL A 1 192 ? -2.007 -20.309 -14.169 1.00 91.25 192 VAL A CA 1
ATOM 1569 C C . VAL A 1 192 ? -2.307 -21.305 -15.288 1.00 91.25 192 VAL A C 1
ATOM 1571 O O . VAL A 1 192 ? -3.328 -21.993 -15.251 1.00 91.25 192 VAL A O 1
ATOM 1574 N N . PHE A 1 193 ? -1.455 -21.335 -16.313 1.00 88.19 193 PHE A N 1
ATOM 1575 C CA . PHE A 1 193 ? -1.595 -22.233 -17.458 1.00 88.19 193 PHE A CA 1
ATOM 1576 C C . PHE A 1 193 ? -0.464 -23.272 -17.450 1.00 88.19 193 PHE A C 1
ATOM 1578 O O . PHE A 1 193 ? 0.663 -22.937 -17.845 1.00 88.19 193 PHE A O 1
ATOM 1585 N N . PRO A 1 194 ? -0.743 -24.511 -17.005 1.00 86.69 194 PRO A N 1
ATOM 1586 C CA . PRO A 1 194 ? 0.204 -25.613 -17.117 1.00 86.69 194 PRO A CA 1
ATOM 1587 C C . PRO A 1 194 ? 0.323 -26.068 -18.577 1.00 86.69 194 PRO A C 1
ATOM 1589 O O . PRO A 1 194 ? -0.654 -26.063 -19.328 1.00 86.69 194 PRO A O 1
ATOM 1592 N N . GLY A 1 195 ? 1.537 -26.432 -18.996 1.00 82.44 195 GLY A N 1
ATOM 1593 C CA . GLY A 1 195 ? 1.752 -27.123 -20.271 1.00 82.44 195 GLY A CA 1
ATOM 1594 C C . GLY A 1 195 ? 1.434 -28.619 -20.175 1.00 82.44 195 GLY A C 1
ATOM 1595 O O . GLY A 1 195 ? 1.079 -29.113 -19.108 1.00 82.44 195 GLY A O 1
ATOM 1596 N N . ASN A 1 196 ? 1.645 -29.359 -21.267 1.00 81.50 196 ASN A N 1
ATOM 1597 C CA . ASN A 1 196 ? 1.504 -30.824 -21.276 1.00 81.50 196 ASN A CA 1
ATOM 1598 C C . ASN A 1 196 ? 2.389 -31.528 -20.232 1.00 81.50 196 ASN A C 1
ATOM 1600 O O . ASN A 1 196 ? 2.024 -32.589 -19.741 1.00 81.50 196 ASN A O 1
ATOM 1604 N N . ASP A 1 197 ? 3.517 -30.917 -19.864 1.00 82.44 197 ASP A N 1
ATOM 1605 C CA . ASP A 1 197 ? 4.456 -31.449 -18.868 1.00 82.44 197 ASP A CA 1
ATOM 1606 C C . ASP A 1 197 ? 4.025 -31.163 -17.413 1.00 82.44 197 ASP A C 1
ATOM 1608 O O . ASP A 1 197 ? 4.811 -31.362 -16.491 1.00 82.44 197 ASP A O 1
ATOM 1612 N N . GLY A 1 198 ? 2.847 -30.566 -17.190 1.00 77.25 198 GLY A N 1
ATOM 1613 C CA . GLY A 1 198 ? 2.393 -30.091 -15.874 1.00 77.25 198 GLY A CA 1
ATOM 1614 C C . GLY A 1 198 ? 3.076 -28.804 -15.389 1.00 77.25 198 GLY A C 1
ATOM 1615 O O . GLY A 1 198 ? 2.586 -28.156 -14.472 1.00 77.25 198 GLY A O 1
ATOM 1616 N N . VAL A 1 199 ? 4.165 -28.372 -16.037 1.00 80.12 199 VAL A N 1
ATOM 1617 C CA . VAL A 1 199 ? 4.906 -27.163 -15.649 1.00 80.12 199 VAL A CA 1
ATOM 1618 C C . VAL A 1 199 ? 4.218 -25.899 -16.157 1.00 80.12 199 VAL A C 1
ATOM 1620 O O . VAL A 1 199 ? 4.064 -25.674 -17.367 1.00 80.12 199 VAL A O 1
ATOM 1623 N N . SER A 1 200 ? 3.878 -25.031 -15.212 1.00 81.88 200 SER A N 1
ATOM 1624 C CA . SER A 1 200 ? 3.287 -23.721 -15.450 1.00 81.88 200 SER A CA 1
ATOM 1625 C C . SER A 1 200 ? 4.331 -22.687 -15.859 1.00 81.88 200 SER A C 1
ATOM 1627 O O . SER A 1 200 ? 5.239 -22.358 -15.103 1.00 81.88 200 SER A O 1
ATOM 1629 N N . ARG A 1 201 ? 4.212 -22.154 -17.081 1.00 84.44 201 ARG A N 1
ATOM 1630 C CA . ARG A 1 201 ? 5.175 -21.174 -17.633 1.00 84.44 201 ARG A CA 1
ATOM 1631 C C . ARG A 1 201 ? 4.576 -19.780 -17.819 1.00 84.44 201 ARG A C 1
ATOM 1633 O O . ARG A 1 201 ? 5.315 -18.804 -17.985 1.00 84.44 201 ARG A O 1
ATOM 1640 N N . VAL A 1 202 ? 3.246 -19.673 -17.793 1.00 89.00 202 VAL A N 1
ATOM 1641 C CA . VAL A 1 202 ? 2.485 -18.445 -18.050 1.00 89.00 202 VAL A CA 1
ATOM 1642 C C . VAL A 1 202 ? 1.349 -18.316 -17.037 1.00 89.00 202 VAL A C 1
ATOM 1644 O O . VAL A 1 202 ? 0.683 -19.300 -16.720 1.00 89.00 202 VAL A O 1
ATOM 1647 N N . ALA A 1 203 ? 1.112 -17.095 -16.560 1.00 91.50 203 ALA A N 1
ATOM 1648 C CA . ALA A 1 203 ? -0.002 -16.762 -15.682 1.00 91.50 203 ALA A CA 1
ATOM 1649 C C . ALA A 1 203 ? -0.719 -15.484 -16.141 1.00 91.50 203 ALA A C 1
ATOM 1651 O O . ALA A 1 203 ? -0.106 -14.572 -16.708 1.00 91.50 203 ALA A O 1
ATOM 1652 N N . ASP A 1 204 ? -2.019 -15.423 -15.864 1.00 94.00 204 ASP A N 1
ATOM 1653 C CA . ASP A 1 204 ? -2.814 -14.203 -15.939 1.00 94.00 204 ASP A CA 1
ATOM 1654 C C . ASP A 1 204 ? -2.749 -13.493 -14.586 1.00 94.00 204 ASP A C 1
ATOM 1656 O O . ASP A 1 204 ? -3.129 -14.044 -13.550 1.00 94.00 204 ASP A O 1
ATOM 1660 N N . VAL A 1 205 ? -2.249 -12.260 -14.605 1.00 92.31 205 VAL A N 1
ATOM 1661 C CA . VAL A 1 205 ? -2.024 -11.437 -13.417 1.00 92.31 205 VAL A CA 1
ATOM 1662 C C . VAL A 1 205 ? -2.983 -10.251 -13.434 1.00 92.31 205 VAL A C 1
ATOM 1664 O O . VAL A 1 205 ? -3.035 -9.494 -14.405 1.00 92.31 205 VAL A O 1
ATOM 1667 N N . ARG A 1 206 ? -3.742 -10.063 -12.352 1.00 92.06 206 ARG A N 1
ATOM 1668 C CA . ARG A 1 206 ? -4.569 -8.876 -12.128 1.00 92.06 206 ARG A CA 1
ATOM 1669 C C . ARG A 1 206 ? -3.683 -7.720 -11.705 1.00 92.06 206 ARG A C 1
ATOM 1671 O O . ARG A 1 206 ? -3.086 -7.767 -10.638 1.00 92.06 206 ARG A O 1
ATOM 1678 N N . THR A 1 207 ? -3.653 -6.674 -12.511 1.00 89.56 207 THR A N 1
ATOM 1679 C CA . THR A 1 207 ? -3.017 -5.386 -12.207 1.00 89.56 207 THR A CA 1
ATOM 1680 C C . THR A 1 207 ? -4.097 -4.331 -11.958 1.00 89.56 207 THR A C 1
ATOM 1682 O O . THR A 1 207 ? -5.246 -4.514 -12.362 1.00 89.56 207 THR A O 1
ATOM 1685 N N . ALA A 1 208 ? -3.733 -3.182 -11.378 1.00 83.94 208 ALA A N 1
ATOM 1686 C CA . ALA A 1 208 ? -4.651 -2.046 -11.199 1.00 83.94 208 ALA A CA 1
ATOM 1687 C C . ALA A 1 208 ? -5.304 -1.563 -12.514 1.00 83.94 208 ALA A C 1
ATOM 1689 O O . ALA A 1 208 ? -6.422 -1.061 -12.510 1.00 83.94 208 ALA A O 1
ATOM 1690 N N . THR A 1 209 ? -4.614 -1.728 -13.647 1.00 84.81 209 THR A N 1
ATOM 1691 C CA . THR A 1 209 ? -5.087 -1.313 -14.977 1.00 84.81 209 THR A CA 1
ATOM 1692 C C . THR A 1 209 ? -5.870 -2.395 -15.725 1.00 84.81 209 THR A C 1
ATOM 1694 O O . THR A 1 209 ? -6.433 -2.104 -16.773 1.00 84.81 209 THR A O 1
ATOM 1697 N N . GLY A 1 210 ? -5.877 -3.643 -15.244 1.00 87.81 210 GLY A N 1
ATOM 1698 C CA . GLY A 1 210 ? -6.508 -4.773 -15.931 1.00 87.81 210 GLY A CA 1
ATOM 1699 C C . GLY A 1 210 ? -5.730 -6.083 -15.806 1.00 87.81 210 GLY A C 1
ATOM 1700 O O . GLY A 1 210 ? -4.740 -6.176 -15.077 1.00 87.81 210 GLY A O 1
ATOM 1701 N N . ILE A 1 211 ? -6.192 -7.105 -16.526 1.00 93.25 211 ILE A N 1
ATOM 1702 C CA . ILE A 1 211 ? -5.595 -8.446 -16.526 1.00 93.25 211 ILE A CA 1
ATOM 1703 C C . ILE A 1 211 ? -4.488 -8.509 -17.577 1.00 93.25 211 ILE A C 1
ATOM 1705 O O . ILE A 1 211 ? -4.683 -8.111 -18.725 1.00 93.25 211 ILE A O 1
ATOM 1709 N N . LEU A 1 212 ? -3.323 -9.017 -17.185 1.00 91.19 212 LEU A N 1
ATOM 1710 C CA . LEU A 1 212 ? -2.146 -9.101 -18.032 1.00 91.19 212 LEU A CA 1
ATOM 1711 C C . LEU A 1 212 ? -1.571 -10.513 -18.025 1.00 91.19 212 LEU A C 1
ATOM 1713 O O . LEU A 1 212 ? -1.193 -11.036 -16.979 1.00 91.19 212 LEU A O 1
ATOM 1717 N N . ARG A 1 213 ? -1.420 -11.099 -19.212 1.00 91.19 213 ARG A N 1
ATOM 1718 C CA . ARG A 1 213 ? -0.735 -12.382 -19.376 1.00 91.19 213 ARG A CA 1
ATOM 1719 C C . ARG A 1 213 ? 0.776 -12.186 -19.358 1.00 91.19 213 ARG A C 1
ATOM 1721 O O . ARG A 1 213 ? 1.314 -11.418 -20.167 1.00 91.19 213 ARG A O 1
ATOM 1728 N N . ARG A 1 214 ? 1.483 -12.860 -18.450 1.00 90.81 214 ARG A N 1
ATOM 1729 C CA . ARG A 1 214 ? 2.948 -12.776 -18.331 1.00 90.81 214 ARG A CA 1
ATOM 1730 C C . ARG A 1 214 ? 3.582 -14.144 -18.116 1.00 90.81 214 ARG A C 1
ATOM 1732 O O . ARG A 1 214 ? 2.994 -15.039 -17.519 1.00 90.81 214 ARG A O 1
ATOM 1739 N N . SER A 1 215 ? 4.790 -14.301 -18.653 1.00 88.50 215 SER A N 1
ATOM 1740 C CA . SER A 1 215 ? 5.613 -15.484 -18.414 1.00 88.50 215 SER A CA 1
ATOM 1741 C C . SER A 1 215 ? 6.224 -15.429 -17.019 1.00 88.50 215 SER A C 1
ATOM 1743 O O . SER A 1 215 ? 6.531 -14.344 -16.522 1.00 88.50 215 SER A O 1
ATOM 1745 N N . PHE A 1 216 ? 6.475 -16.591 -16.419 1.00 85.19 216 PHE A N 1
ATOM 1746 C CA . PHE A 1 216 ? 7.086 -16.693 -15.089 1.00 85.19 216 PHE A CA 1
ATOM 1747 C C . PHE A 1 216 ? 8.454 -15.993 -15.018 1.00 85.19 216 PHE A C 1
ATOM 1749 O O . PHE A 1 216 ? 8.793 -15.406 -14.002 1.00 85.19 216 PHE A O 1
ATOM 1756 N N . ALA A 1 217 ? 9.206 -15.926 -16.123 1.00 82.25 217 ALA A N 1
ATOM 1757 C CA . ALA A 1 217 ? 10.472 -15.183 -16.188 1.00 82.25 217 ALA A CA 1
ATOM 1758 C C . ALA A 1 217 ? 10.330 -13.666 -15.931 1.00 82.25 217 ALA A C 1
ATOM 1760 O O . ALA A 1 217 ? 11.303 -13.000 -15.567 1.00 82.25 217 ALA A O 1
ATOM 1761 N N . LYS A 1 218 ? 9.131 -13.112 -16.152 1.00 85.12 218 LYS A N 1
ATOM 1762 C CA . LYS A 1 218 ? 8.791 -11.701 -15.918 1.00 85.12 218 LYS A CA 1
ATOM 1763 C C . LYS A 1 218 ? 7.931 -11.496 -14.668 1.00 85.12 218 LYS A C 1
ATOM 1765 O O . LYS A 1 218 ? 7.482 -10.375 -14.437 1.00 85.12 218 LYS A O 1
ATOM 1770 N N . ILE A 1 219 ? 7.693 -12.547 -13.888 1.00 87.00 219 ILE A N 1
ATOM 1771 C CA . ILE A 1 219 ? 6.897 -12.517 -12.664 1.00 87.00 219 ILE A CA 1
ATOM 1772 C C . ILE A 1 219 ? 7.818 -12.882 -11.501 1.00 87.00 219 ILE A C 1
ATOM 1774 O O . ILE A 1 219 ? 8.458 -13.928 -11.511 1.00 87.00 219 ILE A O 1
ATOM 1778 N N . CYS A 1 220 ? 7.876 -12.025 -10.491 1.00 85.19 220 CYS A N 1
ATOM 1779 C CA . CYS A 1 220 ? 8.637 -12.274 -9.275 1.00 85.19 220 CYS A CA 1
ATOM 1780 C C . CYS A 1 220 ? 7.653 -12.375 -8.101 1.00 85.19 220 CYS A C 1
ATOM 1782 O O . CYS A 1 220 ? 7.064 -11.349 -7.749 1.00 85.19 220 CYS A O 1
ATOM 1784 N N . PRO A 1 221 ? 7.432 -13.562 -7.508 1.00 84.38 221 PRO A N 1
ATOM 1785 C CA . PRO A 1 221 ? 6.599 -13.675 -6.317 1.00 84.38 221 PRO A CA 1
ATOM 1786 C C . PRO A 1 221 ? 7.235 -12.917 -5.155 1.00 84.38 221 PRO A C 1
ATOM 1788 O O . PRO A 1 221 ? 8.452 -12.958 -4.965 1.00 84.38 221 PRO A O 1
ATOM 1791 N N . LEU A 1 222 ? 6.410 -12.187 -4.405 1.00 82.00 222 LEU 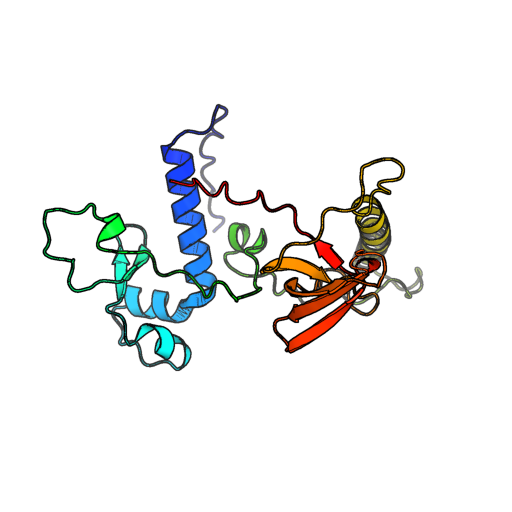A N 1
ATOM 1792 C CA . LEU A 1 222 ? 6.863 -11.562 -3.172 1.00 82.00 222 LEU A CA 1
ATOM 1793 C C . LEU A 1 222 ? 6.991 -12.638 -2.088 1.00 82.00 222 LEU A C 1
ATOM 1795 O O . LEU A 1 222 ? 6.125 -13.509 -2.009 1.00 82.00 222 LEU A O 1
ATOM 1799 N N . PRO A 1 223 ? 8.042 -12.589 -1.250 1.00 73.62 223 PRO A N 1
ATOM 1800 C CA . PRO A 1 223 ? 8.175 -13.484 -0.112 1.00 73.62 223 PRO A CA 1
ATOM 1801 C C . PRO A 1 223 ? 7.169 -13.061 0.962 1.00 73.62 223 PRO A C 1
ATOM 1803 O O . PRO A 1 223 ? 7.492 -12.314 1.882 1.00 73.62 223 PRO A O 1
ATOM 1806 N N . LEU A 1 224 ? 5.923 -13.488 0.797 1.00 66.88 224 LEU A N 1
ATOM 1807 C CA . LEU A 1 224 ? 4.920 -13.466 1.848 1.00 66.88 224 LEU A CA 1
ATOM 1808 C C . LEU A 1 224 ? 5.012 -14.817 2.550 1.00 66.88 224 LEU A C 1
ATOM 1810 O O . LEU A 1 224 ? 5.071 -15.850 1.879 1.00 66.88 224 LEU A O 1
ATOM 1814 N N . GLN A 1 225 ? 5.093 -14.813 3.881 1.00 53.88 225 GLN A N 1
ATOM 1815 C CA . GLN A 1 225 ? 4.918 -16.058 4.621 1.00 53.88 225 GLN A CA 1
ATOM 1816 C C . GLN A 1 225 ? 3.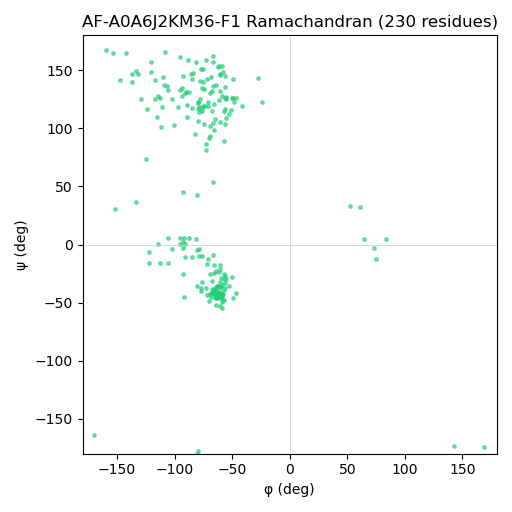524 -16.581 4.256 1.00 53.88 225 GLN A C 1
ATOM 1818 O O . GLN A 1 225 ? 2.580 -15.786 4.286 1.00 53.88 225 GLN A O 1
ATOM 1823 N N . PRO A 1 226 ? 3.383 -17.844 3.817 1.00 56.59 226 PRO A N 1
ATOM 1824 C CA . PRO A 1 226 ? 2.057 -18.422 3.708 1.00 56.59 226 PRO A CA 1
ATOM 1825 C C . PRO A 1 226 ? 1.416 -18.284 5.088 1.00 56.59 226 PRO A C 1
ATOM 1827 O O . PRO A 1 226 ? 2.051 -18.619 6.085 1.00 56.59 226 PRO A O 1
ATOM 1830 N N . GLU A 1 227 ? 0.217 -17.702 5.140 1.00 50.25 227 GLU A N 1
ATOM 1831 C CA . GLU A 1 227 ? -0.611 -17.743 6.341 1.00 50.25 227 GLU A CA 1
ATOM 1832 C C . GLU A 1 227 ? -0.706 -19.226 6.704 1.00 50.25 227 GLU A C 1
ATOM 1834 O O . GLU A 1 227 ? -1.244 -20.012 5.911 1.00 50.25 227 GLU A O 1
ATOM 1839 N N . ASP A 1 228 ? -0.102 -19.623 7.828 1.00 44.06 228 ASP A N 1
ATOM 1840 C CA . ASP A 1 228 ? -0.305 -20.951 8.383 1.00 44.06 228 ASP A CA 1
ATOM 1841 C C . ASP A 1 228 ? -1.811 -21.058 8.565 1.00 44.06 228 ASP A C 1
ATOM 1843 O O . ASP A 1 228 ? -2.418 -20.397 9.407 1.00 44.06 228 ASP A O 1
ATOM 1847 N N . THR A 1 229 ? -2.442 -21.791 7.654 1.00 45.47 229 THR A N 1
ATOM 1848 C CA . THR A 1 229 ? -3.859 -22.070 7.746 1.00 45.47 229 THR A CA 1
ATOM 1849 C C . THR A 1 229 ? -3.935 -23.017 8.926 1.00 45.47 229 THR A C 1
ATOM 1851 O O . THR A 1 229 ? -3.688 -24.210 8.766 1.00 45.47 229 THR A O 1
ATOM 1854 N N . GLU A 1 230 ? -4.135 -22.463 10.124 1.00 39.25 230 GLU A N 1
ATOM 1855 C CA . GLU A 1 230 ? -4.522 -23.209 11.313 1.00 39.25 230 GLU A CA 1
ATOM 1856 C C . GLU A 1 230 ? -5.827 -23.923 10.950 1.00 39.25 230 GLU A C 1
ATOM 1858 O O . GLU A 1 230 ? -6.925 -23.367 11.007 1.00 39.25 230 GLU A O 1
ATOM 1863 N N . GLY A 1 231 ? -5.665 -25.126 10.407 1.00 43.06 231 GLY A N 1
ATOM 1864 C CA . GLY A 1 231 ? -6.728 -26.073 10.172 1.00 43.06 231 GLY A CA 1
ATOM 1865 C C . GLY A 1 231 ? -7.110 -26.684 11.509 1.00 43.06 231 GLY A C 1
ATOM 1866 O O . GLY A 1 231 ? -6.254 -27.290 12.145 1.00 43.06 231 GLY A O 1
ATOM 1867 N N . GLU A 1 232 ? -8.377 -26.456 11.857 1.00 33.06 232 GLU A N 1
ATOM 1868 C CA . GLU A 1 232 ? -9.286 -27.250 12.708 1.00 33.06 232 GLU A CA 1
ATOM 1869 C C . GLU A 1 232 ? -8.765 -27.837 14.030 1.00 33.06 232 GLU A C 1
ATOM 1871 O O . GLU A 1 232 ? -7.943 -28.779 14.028 1.00 33.06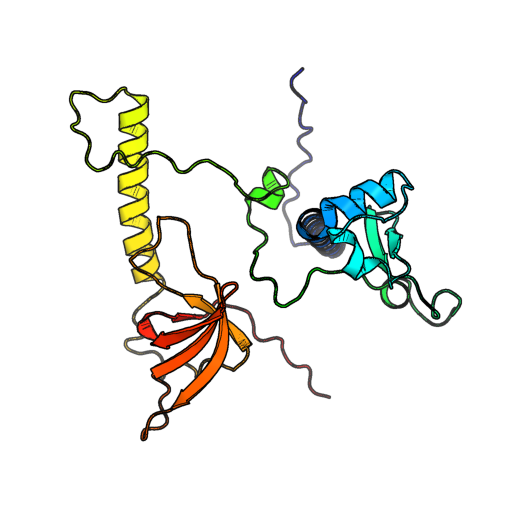 232 GLU A O 1
#

Mean predicted aligned error: 14.49 Å

Radius of gyration: 23.33 Å; Cα contacts (8 Å, |Δi|>4): 224; chains: 1; bounding box: 57×59×49 Å

Nearest PDB structures (foldseek):
  1mo9-assembly1_A  TM=8.499E-01  e=4.091E-01  Xanthobacter autotrophicus Py2
  7mgo-assembly1_B  TM=8.467E-01  e=4.890E-01  Xanthobacter autotrophicus Py2
  5k26-assembly1_A  TM=6.668E-01  e=1.060E+00  Homo sapiens
  1w4s-assembly1_A  TM=6.363E-01  e=1.194E+00  Gallus gallus
  7tb6-assembly1_A-2  TM=2.141E-01  e=7.874E-01  Stenotrophomonas maltophilia

Sequence (232 aa):
MRMKRERSQCKTGLLSVDELNESQRLLVKLAQMHSFSDVHYCLQNKLPLKNKNTKRVLGLNVFLDEHNIIRVGGRLGNSSSFQYEKKHPILLCDPHDFSPLTPAHFLIGRSLAAPACEDLTAATDSQLTRYHRIEQLRQHFWKRWSKKYVVELQTRTKWKTNQSDIALDTLVLIKDDNLPPLKWKLGRVIKVFPGNDGVSRVADVRTATGILRRSFAKICPLPLQPEDTEGE

Solvent-accessible surface area (backbone atoms only — not comparable to full-atom values): 14716 Å² total; per-residue (Å²): 137,82,82,80,76,78,78,70,76,83,86,82,79,81,88,47,72,67,57,51,51,51,50,49,53,49,53,51,37,52,50,34,50,72,72,37,43,69,54,52,53,24,60,77,69,72,45,80,86,78,50,83,84,37,58,86,50,68,88,49,51,70,47,69,49,100,85,66,38,53,24,36,54,58,92,52,68,82,51,85,90,59,57,68,65,78,40,36,42,71,62,73,70,65,90,82,59,78,78,74,91,48,72,38,37,78,78,71,70,40,76,81,80,69,74,83,75,79,85,46,83,82,60,66,81,91,79,52,52,74,66,55,48,54,49,27,52,50,50,54,47,50,58,52,45,51,57,49,49,54,52,54,74,55,57,78,59,86,87,53,76,79,79,73,80,81,54,74,63,40,52,28,39,44,67,57,93,86,50,60,88,95,59,74,48,50,29,29,31,71,46,75,46,58,46,97,84,65,55,64,52,38,35,37,26,41,34,96,91,45,79,44,81,43,43,51,96,38,47,44,74,57,94,65,79,76,77,79,74,83,73,130

InterPro domains:
  IPR040676 Domain of unknown function DUF5641 [PF18701] (129-222)

Organism: Bombyx mandarina (NCBI:txid7092)

Foldseek 3Di:
DDDDDDPPDPDDDPDDPVNVVVVVLVVQQLQCCAQPVVVLVCQVVVHDDDDPSCVVVVVFPWHADPSSFIWTADPCPPPPPDDPCVRTPGDGDDPQDPDDPDPCCVVPVYDPPDPDDPQCCPPDPVPDDPVSVVVNVVVVCLVVCVVVVVVVLVPPPVPPDDPPDQDFQFKKWFADPPDDPPDIWIWTFHDFDADPVRDTQWTWTQTPVGTDIDGVVRIGGDPDDPPPPPDD

pLDDT: mean 76.55, std 13.73, range [32.69, 94.0]

Secondary structure (DSSP, 8-state):
------------SSPPHHHHHHHHHHHHHHHHHHH-HHHHHHHHTT----SGGGGGTTTSEEEE-TTS-EEEE-GGGG-TTS-HHHHS-B-PPPTT------HHHHHHSS---PPPPP--TTS-GGG--HHHHHHHHHHHHHHHHHHHHHHHHT---TTS-S-----TT-EEEE--TTSPTT--EEEEEEEEEE-TTS-EEEEEEEETTEEEEEEGGGEEE--PPP------